Protein AF-A0A9D2VI94-F1 (afdb_monomer)

Mean predicted aligned error: 11.21 Å

Sequence (244 aa):
MRGGYRDPHDSLLSEFGKEAPGTVGNFIELASKGFYDKLNFYGKVDGDVVVGGCPTTRPLSPQQVRMAVREELRGVHPGMKDCGYRIRDEWASNPRNRHEDGTLSLTHRNAQDSGSCQFFFSLSSHPEYDERFVVFGQTIEGLDVVHRLGIGDLITSVHIEGAHELPADDELIVAKDDAQQAAAQTAEDEAITRAEAERGEALSAAERQEVARTARAAIIDDELQDQAASIRALRRVLAKRPVL

Solvent-accessible surface area (backbone atoms only — not comparable to full-atom values): 13348 Å² total; per-residue (Å²): 140,82,90,68,93,72,62,89,82,52,68,40,72,46,68,40,54,86,51,18,33,47,62,35,21,50,51,53,41,38,32,77,68,52,62,49,38,50,15,23,24,59,42,68,45,92,71,44,39,41,31,29,46,26,72,71,30,49,89,44,52,40,67,52,39,46,34,20,72,68,64,69,36,84,96,48,63,71,79,72,62,80,76,84,59,68,36,73,72,41,22,91,79,16,96,72,26,61,41,36,63,33,21,31,29,44,38,55,60,102,46,86,49,41,22,59,60,32,32,32,35,28,54,31,73,37,74,86,39,25,87,74,36,29,46,29,28,34,51,77,40,37,55,71,40,62,66,63,62,46,59,24,39,66,36,78,69,63,83,90,73,83,85,78,76,76,62,96,56,43,72,57,44,38,51,51,33,54,52,37,54,53,50,20,52,52,40,19,55,51,47,40,53,51,54,26,63,76,68,71,48,84,67,53,73,68,54,42,49,52,46,24,51,55,41,27,64,76,53,55,58,66,66,50,45,29,50,26,49,21,49,57,31,48,52,55,56,58,71,68,52,77,88,126

Structure (mmCIF, N/CA/C/O backbone):
data_AF-A0A9D2VI94-F1
#
_entry.id   AF-A0A9D2VI94-F1
#
loop_
_atom_site.group_PDB
_atom_site.id
_atom_site.type_symbol
_atom_site.label_atom_id
_atom_site.label_alt_id
_atom_site.label_comp_id
_atom_site.label_asym_id
_atom_site.label_entity_id
_atom_site.label_seq_id
_atom_site.pdbx_PDB_ins_code
_atom_site.Cartn_x
_atom_site.Cartn_y
_atom_site.Cartn_z
_atom_site.occupancy
_atom_site.B_iso_or_equiv
_atom_site.auth_seq_id
_atom_site.auth_comp_id
_atom_site.auth_asym_id
_atom_site.auth_atom_id
_atom_site.pdbx_PDB_model_num
ATOM 1 N N . MET A 1 1 ? -4.352 -29.795 -11.435 1.00 36.59 1 MET A N 1
ATOM 2 C CA . MET A 1 1 ? -3.742 -29.371 -12.713 1.00 36.59 1 MET A CA 1
ATOM 3 C C . MET A 1 1 ? -4.739 -28.510 -13.478 1.00 36.59 1 MET A C 1
ATOM 5 O O . MET A 1 1 ? -5.737 -29.040 -13.948 1.00 36.59 1 MET A O 1
ATOM 9 N N . ARG A 1 2 ? -4.504 -27.199 -13.574 1.00 35.75 2 ARG A N 1
ATOM 10 C CA . ARG A 1 2 ? -5.162 -26.317 -14.550 1.00 35.75 2 ARG A CA 1
ATOM 11 C C . ARG A 1 2 ? -4.116 -25.321 -15.045 1.00 35.75 2 ARG A C 1
ATOM 13 O O . ARG A 1 2 ? -3.956 -24.256 -14.470 1.00 35.75 2 ARG A O 1
ATOM 20 N N . GLY A 1 3 ? -3.364 -25.725 -16.065 1.00 36.78 3 GLY A N 1
ATOM 21 C CA . GLY A 1 3 ? -2.539 -24.807 -16.844 1.00 36.78 3 GLY A CA 1
ATOM 22 C C . GLY A 1 3 ? -3.448 -24.055 -17.806 1.00 36.78 3 GLY A C 1
ATOM 23 O O . GLY A 1 3 ? -3.740 -24.554 -18.889 1.00 36.78 3 GLY A O 1
ATOM 24 N N . GLY A 1 4 ? -3.967 -22.911 -17.365 1.00 37.88 4 GLY A N 1
ATOM 25 C CA . GLY A 1 4 ? -4.500 -21.897 -18.268 1.00 37.88 4 GLY A CA 1
ATOM 26 C C . GLY A 1 4 ? -3.331 -21.131 -18.881 1.00 37.88 4 GLY A C 1
ATOM 27 O O . GLY A 1 4 ? -2.333 -20.898 -18.205 1.00 37.88 4 GLY A O 1
ATOM 28 N N . TYR A 1 5 ? -3.436 -20.784 -20.161 1.00 35.41 5 TYR A N 1
ATOM 29 C CA . TYR A 1 5 ? -2.501 -19.882 -20.830 1.00 35.41 5 TYR A CA 1
ATOM 30 C C . TYR A 1 5 ? -2.401 -18.574 -20.027 1.00 35.41 5 TYR A C 1
ATOM 32 O O . TYR A 1 5 ? -3.403 -17.872 -19.899 1.00 35.41 5 TYR A O 1
ATOM 40 N N . ARG A 1 6 ? -1.227 -18.306 -19.444 1.00 50.16 6 ARG A N 1
ATOM 41 C CA . ARG A 1 6 ? -0.896 -17.047 -18.763 1.00 50.16 6 ARG A CA 1
ATOM 42 C C . ARG A 1 6 ? -0.146 -16.135 -19.716 1.00 50.16 6 ARG A C 1
ATOM 44 O O . ARG A 1 6 ? 0.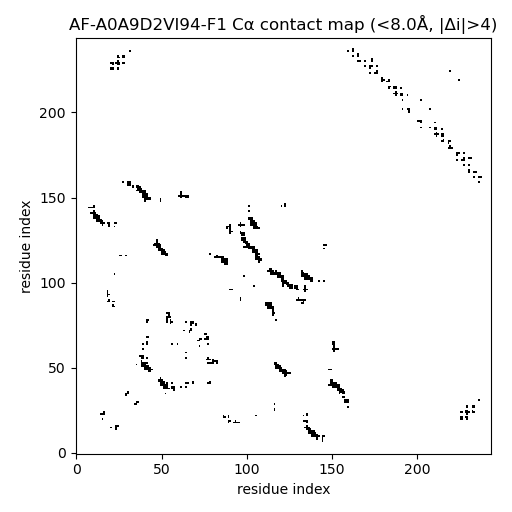633 -16.615 -20.544 1.00 50.16 6 ARG A O 1
ATOM 51 N N . ASP A 1 7 ? -0.407 -14.843 -19.602 1.00 51.34 7 ASP A N 1
ATOM 52 C CA . ASP A 1 7 ? 0.289 -13.837 -20.385 1.00 51.34 7 ASP A CA 1
ATOM 53 C C . ASP A 1 7 ? 1.769 -13.813 -19.937 1.00 51.34 7 ASP A C 1
ATOM 55 O O . ASP A 1 7 ? 2.043 -13.868 -18.736 1.00 51.34 7 ASP A O 1
ATOM 59 N N . PRO A 1 8 ? 2.757 -13.763 -20.851 1.00 53.69 8 PRO A N 1
ATOM 60 C CA . PRO A 1 8 ? 4.174 -13.615 -20.490 1.00 53.69 8 PRO A CA 1
ATOM 61 C C . PRO A 1 8 ? 4.500 -12.322 -19.716 1.00 53.69 8 PRO A C 1
ATOM 63 O O . PRO A 1 8 ? 5.652 -12.126 -19.321 1.00 53.69 8 PRO A O 1
ATOM 66 N N . HIS A 1 9 ? 3.523 -11.431 -19.534 1.00 59.50 9 HIS A N 1
ATOM 67 C CA . HIS A 1 9 ? 3.602 -10.221 -18.721 1.00 59.50 9 HIS A CA 1
ATOM 68 C C . HIS A 1 9 ? 2.996 -10.366 -17.312 1.00 59.50 9 HIS A C 1
ATOM 70 O O . HIS A 1 9 ? 2.998 -9.390 -16.563 1.00 59.50 9 HIS A O 1
ATOM 76 N N . ASP A 1 10 ? 2.518 -11.553 -16.929 1.00 64.38 10 ASP A N 1
ATOM 77 C CA . ASP A 1 10 ? 1.939 -11.799 -15.606 1.00 64.38 10 ASP A CA 1
ATOM 78 C C . ASP A 1 10 ? 3.018 -12.139 -14.561 1.00 64.38 10 ASP A C 1
ATOM 80 O O . ASP A 1 10 ? 3.966 -12.882 -14.831 1.00 64.38 10 ASP A O 1
ATOM 84 N N . SER A 1 11 ? 2.835 -11.663 -13.328 1.00 60.28 11 SER A N 1
ATOM 85 C CA . SER A 1 11 ? 3.550 -12.157 -12.146 1.00 60.28 11 SER A CA 1
ATOM 86 C C . SER A 1 11 ? 2.562 -12.676 -11.104 1.00 60.28 11 SER A C 1
ATOM 88 O O . SER A 1 11 ? 1.444 -12.174 -10.969 1.00 60.28 11 SER A O 1
ATOM 90 N N . LEU A 1 12 ? 2.964 -13.720 -10.378 1.00 58.16 12 LEU A N 1
ATOM 91 C CA . LEU A 1 12 ? 2.186 -14.289 -9.283 1.00 58.16 12 LEU A CA 1
ATOM 92 C C . LEU A 1 12 ? 2.885 -14.006 -7.961 1.00 58.16 12 LEU A C 1
ATOM 94 O O . LEU A 1 12 ? 4.093 -14.210 -7.826 1.00 58.16 12 LEU A O 1
ATOM 98 N N . LEU A 1 13 ? 2.095 -13.586 -6.980 1.00 63.16 13 LEU A N 1
ATOM 99 C CA . LEU A 1 13 ? 2.559 -13.160 -5.669 1.00 63.16 13 LEU A CA 1
ATOM 100 C C . LEU A 1 13 ? 1.953 -14.046 -4.585 1.00 63.16 13 LEU A C 1
ATOM 102 O O . LEU A 1 13 ? 0.766 -14.364 -4.628 1.00 63.16 13 LEU A O 1
ATOM 106 N N . SER A 1 14 ? 2.770 -14.424 -3.607 1.00 59.72 14 SER A N 1
ATOM 107 C CA . SER A 1 14 ? 2.301 -14.952 -2.329 1.00 59.72 14 SER A CA 1
ATOM 108 C C . SER A 1 14 ? 2.271 -13.813 -1.321 1.00 59.72 14 SER A C 1
ATOM 110 O O . SER A 1 14 ? 3.302 -13.187 -1.099 1.00 59.72 14 SER A O 1
ATOM 112 N N . GLU A 1 15 ? 1.127 -13.564 -0.691 1.00 62.06 15 GLU A N 1
ATOM 113 C CA . GLU A 1 15 ? 0.978 -12.529 0.339 1.00 62.06 15 GLU A CA 1
ATOM 114 C C . GLU A 1 15 ? 1.206 -13.111 1.747 1.00 62.06 15 GLU A C 1
ATOM 116 O O . GLU A 1 15 ? 0.727 -14.201 2.072 1.00 62.06 15 GLU A O 1
ATOM 121 N N . PHE A 1 16 ? 1.923 -12.380 2.603 1.00 63.53 16 PHE A N 1
ATOM 122 C CA . PHE A 1 16 ? 2.204 -12.748 3.998 1.00 63.53 16 PHE A CA 1
ATOM 123 C C . PHE A 1 16 ? 1.103 -12.233 4.934 1.00 63.53 16 PHE A C 1
ATOM 125 O O . PHE A 1 16 ? 1.326 -11.400 5.811 1.00 63.53 16 PHE A O 1
ATOM 132 N N . GLY A 1 17 ? -0.127 -12.712 4.722 1.00 62.44 17 GLY A N 1
ATOM 133 C CA . GLY A 1 17 ? -1.319 -12.178 5.393 1.00 62.44 17 GLY A CA 1
ATOM 134 C C . GLY A 1 17 ? -1.351 -12.322 6.918 1.00 62.44 17 GLY A C 1
ATOM 135 O O . GLY A 1 17 ? -2.125 -11.620 7.559 1.00 62.44 17 GLY A O 1
ATOM 136 N N . LYS A 1 18 ? -0.542 -13.210 7.515 1.00 68.00 18 LYS A N 1
ATOM 137 C CA . LYS A 1 18 ? -0.450 -13.343 8.981 1.00 68.00 18 LYS A CA 1
ATOM 138 C C . LYS A 1 18 ? 0.595 -12.416 9.583 1.00 68.00 18 LYS A C 1
ATOM 140 O O . LYS A 1 18 ? 0.450 -12.014 10.730 1.00 68.00 18 LYS A O 1
ATOM 145 N N . GLU A 1 19 ? 1.655 -12.138 8.838 1.00 78.94 19 GLU A N 1
ATOM 146 C CA . GLU A 1 19 ? 2.811 -11.402 9.324 1.00 78.94 19 GLU A CA 1
ATOM 147 C C . GLU A 1 19 ? 2.725 -9.893 9.048 1.00 78.94 19 GLU A C 1
ATOM 149 O O . GLU A 1 19 ? 3.343 -9.125 9.774 1.00 78.94 19 GLU A O 1
ATOM 154 N N . ALA A 1 20 ? 1.935 -9.472 8.054 1.00 82.56 20 ALA A N 1
ATOM 155 C CA . ALA A 1 20 ? 1.613 -8.066 7.780 1.00 82.56 20 ALA A CA 1
ATOM 156 C C . ALA A 1 20 ? 0.105 -7.886 7.476 1.00 82.56 20 ALA A C 1
ATOM 158 O O . ALA A 1 20 ? -0.271 -7.539 6.348 1.00 82.56 20 ALA A O 1
ATOM 159 N N . PRO A 1 21 ? -0.792 -8.223 8.427 1.00 77.56 21 PRO A N 1
ATOM 160 C CA . PRO A 1 21 ? -2.230 -8.301 8.184 1.00 77.56 21 PRO A CA 1
ATOM 161 C C . PRO A 1 21 ? -2.852 -6.980 7.727 1.00 77.56 21 PRO A C 1
ATOM 163 O O . PRO A 1 21 ? -3.689 -7.012 6.821 1.00 77.56 21 PRO A O 1
ATOM 166 N N . GLY A 1 22 ? -2.465 -5.841 8.305 1.00 80.19 22 GLY A N 1
ATOM 167 C CA . GLY A 1 22 ? -2.989 -4.526 7.929 1.00 80.19 22 GLY A CA 1
ATOM 168 C C . GLY A 1 22 ? -2.553 -4.125 6.520 1.00 80.19 22 GLY A C 1
ATOM 169 O O . GLY A 1 22 ? -3.370 -3.704 5.694 1.00 80.19 22 GLY A O 1
ATOM 170 N N . THR A 1 23 ? -1.278 -4.347 6.202 1.00 86.31 23 THR A N 1
ATOM 171 C CA . THR A 1 23 ? -0.700 -4.066 4.884 1.00 86.31 23 THR A CA 1
ATOM 172 C C . THR A 1 23 ? -1.335 -4.926 3.793 1.00 86.31 23 THR A C 1
ATOM 174 O O . THR A 1 23 ? -1.778 -4.399 2.766 1.00 86.31 23 THR A O 1
ATOM 177 N N . VAL A 1 24 ? -1.436 -6.240 4.026 1.00 84.75 24 VAL A N 1
ATOM 178 C CA . VAL A 1 24 ? -2.060 -7.186 3.090 1.00 84.75 24 VAL A CA 1
ATOM 179 C C . VAL A 1 24 ? -3.544 -6.872 2.907 1.00 84.75 24 VAL A C 1
ATOM 181 O O . VAL A 1 24 ? -4.018 -6.776 1.776 1.00 84.75 24 VAL A O 1
ATOM 184 N N . GLY A 1 25 ? -4.281 -6.629 3.994 1.00 79.88 25 GLY A N 1
ATOM 185 C CA . GLY A 1 25 ? -5.699 -6.271 3.925 1.00 79.88 25 GLY A CA 1
ATOM 186 C C . GLY A 1 25 ? -5.960 -5.017 3.100 1.00 79.88 25 GLY A C 1
ATOM 187 O O . GLY A 1 25 ? -6.859 -5.004 2.253 1.00 79.88 25 GLY A O 1
ATOM 188 N N . ASN A 1 26 ? -5.136 -3.987 3.291 1.00 83.62 26 ASN A N 1
ATOM 189 C CA . ASN A 1 26 ? -5.199 -2.774 2.490 1.00 83.62 26 ASN A CA 1
ATOM 190 C C . ASN A 1 26 ? -4.906 -3.044 1.007 1.00 83.62 26 ASN A C 1
ATOM 192 O O . ASN A 1 26 ? -5.673 -2.610 0.144 1.00 83.62 26 ASN A O 1
ATOM 196 N N . PHE A 1 27 ? -3.832 -3.776 0.695 1.00 88.06 27 PHE A N 1
ATOM 197 C CA . PHE A 1 27 ? -3.481 -4.091 -0.690 1.00 88.06 27 PHE A CA 1
ATOM 198 C C . PHE A 1 27 ? -4.610 -4.860 -1.393 1.00 88.06 27 PHE A C 1
ATOM 200 O O . PHE A 1 27 ? -5.053 -4.452 -2.472 1.00 88.06 27 PHE A O 1
ATOM 207 N N . ILE A 1 28 ? -5.156 -5.893 -0.738 1.00 84.06 28 ILE A N 1
ATOM 208 C CA . ILE A 1 28 ? -6.307 -6.665 -1.220 1.00 84.06 28 ILE A CA 1
ATOM 209 C C . ILE A 1 28 ? -7.518 -5.757 -1.442 1.00 84.06 28 ILE A C 1
ATOM 211 O O . ILE A 1 28 ? -8.176 -5.854 -2.482 1.00 84.06 28 ILE A O 1
ATOM 215 N N . GLU A 1 29 ? -7.849 -4.876 -0.493 1.00 81.00 29 GLU A N 1
ATOM 216 C CA . GLU A 1 29 ? -9.000 -3.979 -0.614 1.00 81.00 29 GLU A CA 1
ATOM 217 C C . GLU A 1 29 ? -8.879 -3.061 -1.837 1.00 81.00 29 GLU A C 1
ATOM 219 O O . GLU A 1 29 ? -9.846 -2.886 -2.588 1.00 81.00 29 GLU A O 1
ATOM 224 N N . LEU A 1 30 ? -7.698 -2.489 -2.053 1.00 87.31 30 LEU A N 1
ATOM 225 C CA . LEU A 1 30 ? -7.423 -1.594 -3.171 1.00 87.31 30 LEU A CA 1
ATOM 226 C C . LEU A 1 30 ? -7.439 -2.335 -4.504 1.00 87.31 30 LEU A C 1
ATOM 228 O O . LEU A 1 30 ? -8.129 -1.901 -5.432 1.00 87.31 30 LEU A O 1
ATOM 232 N N . ALA A 1 31 ? -6.753 -3.474 -4.586 1.00 88.56 31 ALA A N 1
ATOM 233 C CA . ALA A 1 31 ? -6.775 -4.345 -5.756 1.00 88.56 31 ALA A CA 1
ATOM 234 C C . ALA A 1 31 ? -8.212 -4.757 -6.114 1.00 88.56 31 ALA A C 1
ATOM 236 O O . ALA A 1 31 ? -8.648 -4.602 -7.251 1.00 88.56 31 ALA A O 1
ATOM 237 N N . SER A 1 32 ? -9.015 -5.143 -5.120 1.00 82.56 32 SER A N 1
ATOM 238 C CA . SER A 1 32 ? -10.414 -5.568 -5.299 1.00 82.56 32 SER A CA 1
ATOM 239 C C . SER A 1 32 ? -11.366 -4.461 -5.765 1.00 82.56 32 SER A C 1
ATOM 241 O O . SER A 1 32 ? -12.487 -4.748 -6.215 1.00 82.56 32 SER A O 1
ATOM 243 N N . LYS A 1 33 ? -10.956 -3.196 -5.619 1.00 85.12 33 LYS A N 1
ATOM 244 C CA . LYS A 1 33 ? -11.648 -2.006 -6.136 1.00 85.12 33 LYS A CA 1
ATOM 245 C C . LYS A 1 33 ? -11.107 -1.556 -7.502 1.00 85.12 33 LYS A C 1
ATOM 247 O O . LYS A 1 33 ? -11.569 -0.534 -8.004 1.00 85.12 33 LYS A O 1
ATOM 252 N N . GLY A 1 34 ? -10.141 -2.273 -8.083 1.00 88.88 34 GLY A N 1
ATOM 253 C CA . GLY A 1 34 ? -9.450 -1.868 -9.311 1.00 88.88 34 GLY A CA 1
ATOM 254 C C . GLY A 1 34 ? -8.607 -0.606 -9.120 1.00 88.88 34 GLY A C 1
ATOM 255 O O . GLY A 1 34 ? -8.402 0.164 -10.055 1.00 88.88 34 GLY A O 1
ATOM 256 N N . PHE A 1 35 ? -8.163 -0.319 -7.889 1.00 91.38 35 PHE A N 1
ATOM 257 C CA . PHE A 1 35 ? -7.387 0.889 -7.607 1.00 91.38 35 PHE A CA 1
ATOM 258 C C . PHE A 1 35 ? -6.038 0.872 -8.334 1.00 91.38 35 PHE A C 1
ATOM 260 O O . PHE A 1 35 ? -5.591 1.909 -8.822 1.00 91.38 35 PHE A O 1
ATOM 267 N N . TYR A 1 36 ? -5.387 -0.285 -8.416 1.00 93.69 36 TYR A N 1
ATOM 268 C CA . TYR A 1 36 ? -4.087 -0.408 -9.072 1.00 93.69 36 TYR A CA 1
ATOM 269 C C . TYR A 1 36 ? -4.172 -0.418 -10.597 1.00 93.69 36 TYR A C 1
ATOM 271 O O . TYR A 1 36 ? -3.180 -0.118 -11.259 1.00 93.69 36 TYR A O 1
ATOM 279 N N . ASP A 1 37 ? -5.356 -0.668 -11.153 1.00 92.50 37 ASP A N 1
ATOM 280 C CA . ASP A 1 37 ? -5.569 -0.727 -12.590 1.00 92.50 37 ASP A CA 1
ATOM 281 C C . ASP A 1 37 ? -5.166 0.599 -13.249 1.00 92.50 37 ASP A C 1
ATOM 283 O O . ASP A 1 37 ? -5.595 1.697 -12.862 1.00 92.50 37 ASP A O 1
ATOM 287 N N . LYS A 1 38 ? -4.337 0.480 -14.288 1.00 92.69 38 LYS A N 1
ATOM 288 C CA . LYS A 1 38 ? -3.773 1.579 -15.084 1.00 92.69 38 LYS A CA 1
ATOM 289 C C . LYS A 1 38 ? -2.863 2.528 -14.301 1.00 92.69 38 LYS A C 1
ATOM 291 O O . LYS A 1 38 ? -2.541 3.606 -14.805 1.00 92.69 38 LYS A O 1
ATOM 296 N N . LEU A 1 39 ? -2.447 2.175 -13.084 1.00 94.94 39 LEU A N 1
ATOM 297 C CA . LEU A 1 39 ? -1.335 2.870 -12.441 1.00 94.94 39 LEU A CA 1
ATOM 298 C C . LEU A 1 39 ? -0.026 2.452 -13.107 1.00 94.94 39 LEU A C 1
ATOM 300 O O . LEU A 1 39 ? 0.109 1.330 -13.592 1.00 94.94 39 LEU A O 1
ATOM 304 N N . ASN A 1 40 ? 0.932 3.375 -13.143 1.00 95.69 40 ASN A N 1
ATOM 305 C CA . ASN A 1 40 ? 2.239 3.115 -13.729 1.00 95.69 40 ASN A CA 1
ATOM 306 C C . ASN A 1 40 ? 3.268 2.811 -12.636 1.00 95.69 40 ASN A C 1
ATOM 308 O O . ASN A 1 40 ? 3.225 3.398 -11.546 1.00 95.69 40 ASN A O 1
ATOM 312 N N . PHE A 1 41 ? 4.259 1.996 -12.982 1.00 96.56 41 PHE A N 1
ATOM 313 C CA . PHE A 1 41 ? 5.559 2.037 -12.327 1.00 96.56 41 PHE A CA 1
ATOM 314 C C . PHE A 1 41 ? 6.246 3.348 -12.702 1.00 96.56 41 PHE A C 1
ATOM 316 O O . PHE A 1 41 ? 6.371 3.695 -13.877 1.00 96.56 41 PHE A O 1
ATOM 323 N N . TYR A 1 42 ? 6.634 4.129 -11.702 1.00 94.94 42 TYR A N 1
ATOM 324 C CA . TYR A 1 42 ? 7.147 5.486 -11.905 1.00 94.94 42 TYR A CA 1
ATOM 325 C C . TYR A 1 42 ? 8.586 5.654 -11.434 1.00 94.94 42 TYR A C 1
ATOM 327 O O . TYR A 1 42 ? 9.194 6.670 -11.739 1.00 94.94 42 TYR A O 1
ATOM 335 N N . GLY A 1 43 ? 9.142 4.686 -10.711 1.00 94.62 43 GLY A N 1
ATOM 336 C CA . GLY A 1 43 ? 10.533 4.704 -10.279 1.00 94.62 43 GLY A CA 1
ATOM 337 C C . GLY A 1 43 ? 11.183 3.360 -10.549 1.00 94.62 43 GLY A C 1
ATOM 338 O O . GLY A 1 43 ? 10.547 2.325 -10.371 1.00 94.62 43 GLY A O 1
ATOM 339 N N . LYS A 1 44 ? 12.442 3.378 -10.979 1.00 95.81 44 LYS A N 1
ATOM 340 C CA . LYS A 1 44 ? 13.289 2.191 -11.039 1.00 95.81 44 LYS A CA 1
ATOM 341 C C . LYS A 1 44 ? 14.730 2.585 -10.762 1.00 95.81 44 LYS A C 1
ATOM 343 O O . LYS A 1 44 ? 15.213 3.562 -11.334 1.00 95.81 44 LYS A O 1
ATOM 348 N N . VAL A 1 45 ? 15.396 1.793 -9.937 1.00 95.88 45 VAL A N 1
ATOM 349 C CA . VAL A 1 45 ? 16.848 1.763 -9.803 1.00 95.88 45 VAL A CA 1
ATOM 350 C C . VAL A 1 45 ? 17.272 0.339 -10.157 1.00 95.88 45 VAL A C 1
ATOM 352 O O . VAL A 1 45 ? 16.868 -0.614 -9.495 1.00 95.88 45 VAL A O 1
ATOM 355 N N . ASP A 1 46 ? 17.993 0.176 -11.269 1.00 93.75 46 ASP A N 1
ATOM 356 C CA . ASP A 1 46 ? 18.365 -1.152 -11.766 1.00 93.75 46 ASP A CA 1
ATOM 357 C C . ASP A 1 46 ? 19.226 -1.898 -10.735 1.00 93.75 46 ASP A C 1
ATOM 359 O O . ASP A 1 46 ? 20.233 -1.372 -10.263 1.00 93.75 46 ASP A O 1
ATOM 363 N N . GLY A 1 47 ? 18.823 -3.128 -10.402 1.00 93.50 47 GLY A N 1
ATOM 364 C CA . GLY A 1 47 ? 19.471 -3.944 -9.370 1.00 93.50 47 GLY A CA 1
ATOM 365 C C . GLY A 1 47 ? 19.130 -3.556 -7.929 1.00 93.50 47 GLY A C 1
ATOM 366 O O . GLY A 1 47 ? 19.727 -4.112 -7.019 1.00 93.50 47 GLY A O 1
ATOM 367 N N . ASP A 1 48 ? 18.197 -2.626 -7.719 1.00 96.00 48 ASP A N 1
ATOM 368 C CA . ASP A 1 48 ? 17.735 -2.204 -6.394 1.00 96.00 48 ASP A CA 1
ATOM 369 C C . ASP A 1 48 ? 16.218 -2.406 -6.303 1.00 96.00 48 ASP A C 1
ATOM 371 O O . ASP A 1 48 ? 15.762 -3.488 -5.938 1.00 96.00 48 ASP A O 1
ATOM 375 N N . VAL A 1 49 ? 15.410 -1.445 -6.760 1.00 96.94 49 VAL A N 1
ATOM 376 C CA . VAL A 1 49 ? 13.944 -1.534 -6.662 1.00 96.94 49 VAL A CA 1
ATOM 377 C C . VAL A 1 49 ? 13.220 -1.000 -7.894 1.00 96.94 49 VAL A C 1
ATOM 379 O O . VAL A 1 49 ? 13.708 -0.120 -8.608 1.00 96.94 49 VAL A O 1
ATOM 382 N N . VAL A 1 50 ? 11.994 -1.477 -8.108 1.00 97.19 50 VAL A N 1
ATOM 383 C CA . VAL A 1 50 ? 11.015 -0.858 -9.015 1.00 97.19 50 VAL A CA 1
ATOM 384 C C . VAL A 1 50 ? 9.751 -0.491 -8.242 1.00 97.19 50 VAL A C 1
ATOM 386 O O . VAL A 1 50 ? 9.221 -1.297 -7.483 1.00 97.19 50 VAL A O 1
ATOM 389 N N . VAL A 1 51 ? 9.277 0.746 -8.414 1.00 95.50 51 VAL A N 1
ATOM 390 C CA . VAL A 1 51 ? 8.273 1.377 -7.544 1.00 95.50 51 VAL A CA 1
ATOM 391 C C . VAL A 1 51 ? 7.013 1.738 -8.325 1.00 95.50 51 VAL A C 1
ATOM 393 O O . VAL A 1 51 ? 7.076 2.356 -9.396 1.00 95.50 51 VAL A O 1
ATOM 396 N N . GLY A 1 52 ? 5.857 1.370 -7.773 1.00 94.75 52 GLY A N 1
ATOM 397 C CA . GLY A 1 52 ? 4.543 1.526 -8.388 1.00 94.75 52 GLY A CA 1
ATOM 398 C C . GLY A 1 52 ? 3.451 1.946 -7.402 1.00 94.75 52 GLY A C 1
ATOM 399 O O . GLY A 1 52 ? 3.698 2.288 -6.248 1.00 94.75 52 GLY A O 1
ATOM 400 N N . GLY A 1 53 ? 2.209 1.979 -7.888 1.00 91.31 53 GLY A N 1
ATOM 401 C CA . GLY A 1 53 ? 1.035 2.251 -7.051 1.00 91.31 53 GLY A CA 1
ATOM 402 C C . GLY A 1 53 ? 0.729 3.732 -6.782 1.00 91.31 53 GLY A C 1
ATOM 403 O O . GLY A 1 53 ? -0.177 4.029 -6.011 1.00 91.31 53 GLY A O 1
ATOM 404 N N . CYS A 1 54 ? 1.412 4.693 -7.420 1.00 91.56 54 CYS A N 1
ATOM 405 C CA . CYS A 1 54 ? 1.127 6.117 -7.194 1.00 91.56 54 CYS A CA 1
ATOM 406 C C . CYS A 1 54 ? -0.119 6.601 -7.973 1.00 91.56 54 CYS A C 1
ATOM 408 O O . CYS A 1 54 ? -0.111 6.575 -9.209 1.00 91.56 54 CYS A O 1
ATOM 410 N N . PRO A 1 55 ? -1.153 7.166 -7.314 1.00 89.81 55 PRO A N 1
ATOM 411 C CA . PRO A 1 55 ? -2.394 7.586 -7.974 1.00 89.81 55 PRO A CA 1
ATOM 412 C C . PRO A 1 55 ? -2.222 8.776 -8.930 1.00 89.81 55 PRO A C 1
ATOM 414 O O . PRO A 1 55 ? -3.038 8.957 -9.832 1.00 89.81 55 PRO A O 1
ATOM 417 N N . THR A 1 56 ? -1.159 9.576 -8.782 1.00 89.44 56 THR A N 1
ATOM 418 C CA . THR A 1 56 ? -0.817 10.658 -9.729 1.00 89.44 56 THR A CA 1
ATOM 419 C C . THR A 1 56 ? -0.504 10.131 -11.125 1.00 89.44 56 THR A C 1
ATOM 421 O O . THR A 1 56 ? -0.640 10.868 -12.095 1.00 89.44 56 THR A O 1
ATOM 424 N N . THR A 1 57 ? -0.106 8.862 -11.246 1.00 91.50 57 THR A N 1
ATOM 425 C CA . THR A 1 57 ? 0.249 8.269 -12.540 1.00 91.50 57 THR A CA 1
ATOM 426 C C . THR A 1 57 ? -0.961 7.853 -13.367 1.00 91.50 57 THR A C 1
ATOM 428 O O . THR A 1 57 ? -0.828 7.714 -14.575 1.00 91.50 57 THR A O 1
ATOM 431 N N . ARG A 1 58 ? -2.151 7.703 -12.766 1.00 90.94 58 ARG A N 1
ATOM 432 C CA . ARG A 1 58 ? -3.355 7.241 -13.475 1.00 90.94 58 ARG A CA 1
ATOM 433 C C . ARG A 1 58 ? -3.718 8.066 -14.725 1.00 90.94 58 ARG A C 1
ATOM 435 O O . ARG A 1 58 ? -4.050 7.460 -15.737 1.00 90.94 58 ARG A O 1
ATOM 442 N N . PRO A 1 59 ? -3.704 9.416 -14.698 1.00 90.75 59 PRO A N 1
ATOM 443 C CA . PRO A 1 59 ? -3.985 10.216 -15.893 1.00 90.75 59 PRO A CA 1
ATOM 444 C C . PRO A 1 59 ? -2.791 10.349 -16.853 1.00 90.75 59 PRO A C 1
ATOM 446 O O . PRO A 1 59 ? -2.934 10.995 -17.887 1.00 90.75 59 PRO A O 1
ATOM 449 N N . LEU A 1 60 ? -1.615 9.811 -16.515 1.00 91.94 60 LEU A N 1
ATOM 450 C CA . LEU A 1 60 ? -0.396 9.977 -17.302 1.00 91.94 60 LEU A CA 1
ATOM 451 C C . LEU A 1 60 ? -0.185 8.773 -18.220 1.00 91.94 60 LEU A C 1
ATOM 453 O O . LEU A 1 60 ? -0.291 7.621 -17.802 1.00 91.94 60 LEU A O 1
ATOM 457 N N . SER A 1 61 ? 0.182 9.041 -19.471 1.00 94.62 61 SER A N 1
ATOM 458 C CA . SER A 1 61 ? 0.701 8.008 -20.362 1.00 94.62 61 SER A CA 1
ATOM 459 C C . SER A 1 61 ? 2.087 7.532 -19.901 1.00 94.62 61 SER A C 1
ATOM 461 O O . SER A 1 61 ? 2.813 8.297 -19.254 1.00 94.62 61 SER A O 1
ATOM 463 N N . PRO A 1 62 ? 2.527 6.330 -20.315 1.00 94.19 62 PRO A N 1
ATOM 464 C CA . PRO A 1 62 ? 3.888 5.845 -20.073 1.00 94.19 62 PRO A CA 1
ATOM 465 C C . PRO A 1 62 ? 4.980 6.871 -20.405 1.00 94.19 62 PRO A C 1
ATOM 467 O O . PRO A 1 62 ? 5.949 7.050 -19.668 1.00 94.19 62 PRO A O 1
ATOM 470 N N . GLN A 1 63 ? 4.813 7.598 -21.515 1.00 94.31 63 GLN A N 1
ATOM 471 C CA . GLN A 1 63 ? 5.750 8.639 -21.929 1.00 94.31 63 GLN A CA 1
ATOM 472 C C . GLN A 1 63 ? 5.713 9.849 -20.989 1.00 94.31 63 GLN A C 1
ATOM 474 O O . GLN A 1 63 ? 6.769 10.374 -20.646 1.00 94.31 63 GLN A O 1
ATOM 479 N N . GLN A 1 64 ? 4.529 10.271 -20.541 1.00 94.81 64 GLN A N 1
ATOM 480 C CA . GLN A 1 64 ? 4.396 11.381 -19.595 1.00 94.81 64 GLN A CA 1
ATOM 481 C C . GLN A 1 64 ? 4.987 11.042 -18.225 1.00 94.81 64 GLN A C 1
ATOM 483 O O . GLN A 1 64 ? 5.602 11.912 -17.617 1.00 94.81 64 GLN A O 1
ATOM 488 N N . VAL A 1 65 ? 4.870 9.793 -17.760 1.00 93.56 65 VAL A N 1
ATOM 489 C CA . VAL A 1 65 ? 5.536 9.344 -16.525 1.00 93.56 65 VAL A CA 1
ATOM 490 C C . VAL A 1 65 ? 7.054 9.429 -16.678 1.00 93.56 65 VAL A C 1
ATOM 492 O O . VAL A 1 65 ? 7.715 10.023 -15.829 1.00 93.56 65 VAL A O 1
ATOM 495 N N . ARG A 1 66 ? 7.608 8.936 -17.795 1.00 93.94 66 ARG A N 1
ATOM 496 C CA . ARG A 1 66 ? 9.050 9.051 -18.084 1.00 93.94 66 ARG A CA 1
ATOM 497 C C . ARG A 1 66 ? 9.535 10.501 -18.120 1.00 93.94 66 ARG A C 1
ATOM 499 O O . ARG A 1 66 ? 10.597 10.794 -17.582 1.00 93.94 66 ARG A O 1
ATOM 506 N N . MET A 1 67 ? 8.765 11.404 -18.726 1.00 92.81 67 MET A N 1
ATOM 507 C CA . MET A 1 67 ? 9.087 12.836 -18.749 1.00 92.81 67 MET A CA 1
ATOM 508 C C . MET A 1 67 ? 8.996 13.471 -17.357 1.00 92.81 67 MET A C 1
ATOM 510 O O . MET A 1 67 ? 9.841 14.284 -16.998 1.00 92.81 67 MET A O 1
ATOM 514 N N . ALA A 1 68 ? 7.996 13.097 -16.557 1.00 91.31 68 ALA A N 1
ATOM 515 C CA . ALA A 1 68 ? 7.807 13.642 -15.216 1.00 91.31 68 ALA A CA 1
ATOM 516 C C . ALA A 1 68 ? 8.942 13.249 -14.256 1.00 91.31 68 ALA A C 1
ATOM 518 O O . ALA A 1 68 ? 9.399 14.084 -13.484 1.00 91.31 68 ALA A O 1
ATOM 519 N N . VAL A 1 69 ? 9.453 12.018 -14.348 1.00 89.56 69 VAL A N 1
ATOM 520 C CA . VAL A 1 69 ? 10.616 11.562 -13.559 1.00 89.56 69 VAL A CA 1
ATOM 521 C C . VAL A 1 69 ? 11.898 12.307 -13.943 1.00 89.56 69 VAL A C 1
ATOM 523 O O . VAL A 1 69 ? 12.755 12.532 -13.098 1.00 89.56 69 VAL A O 1
ATOM 526 N N . ARG A 1 70 ? 12.018 12.732 -15.207 1.00 90.62 70 ARG A N 1
ATOM 527 C CA . ARG A 1 70 ? 13.122 13.577 -15.699 1.00 90.62 70 ARG A CA 1
ATOM 528 C C . ARG A 1 70 ? 12.921 15.068 -15.414 1.00 90.62 70 ARG A C 1
ATOM 530 O O . ARG A 1 70 ? 13.677 15.885 -15.925 1.00 90.62 70 ARG A O 1
ATOM 537 N N . GLU A 1 71 ? 11.885 15.420 -14.654 1.00 87.19 71 GLU A N 1
ATOM 538 C CA . GLU A 1 71 ? 11.494 16.801 -14.343 1.00 87.19 71 GLU A CA 1
ATOM 539 C C . GLU A 1 71 ? 11.152 17.659 -15.581 1.00 87.19 71 GLU A C 1
ATOM 541 O O . GLU A 1 71 ? 11.071 18.886 -15.517 1.00 87.19 71 GLU A O 1
ATOM 546 N N . GLU A 1 72 ? 10.881 17.024 -16.724 1.00 91.38 72 GLU A N 1
ATOM 547 C CA . GLU A 1 72 ? 10.541 17.703 -17.981 1.00 91.38 72 GLU A CA 1
ATOM 548 C C . GLU A 1 72 ? 9.055 18.101 -18.038 1.00 91.38 72 GLU A C 1
ATOM 550 O O . GLU A 1 72 ? 8.670 19.005 -18.784 1.00 91.38 72 GLU A O 1
ATOM 555 N N . LEU A 1 73 ? 8.203 17.454 -17.233 1.00 87.69 73 LEU A N 1
ATOM 556 C CA . LEU A 1 73 ? 6.776 17.760 -17.129 1.00 87.69 73 LEU A CA 1
ATOM 557 C C . LEU A 1 73 ? 6.501 18.629 -15.894 1.00 87.69 73 LEU A C 1
ATOM 559 O O . LEU A 1 73 ? 6.263 18.132 -14.794 1.00 87.69 73 LEU A O 1
ATOM 563 N N . ARG A 1 74 ? 6.534 19.953 -16.082 1.00 86.25 74 ARG A N 1
ATOM 564 C CA . ARG A 1 74 ? 6.369 20.927 -14.990 1.00 86.25 74 ARG A CA 1
ATOM 565 C C . ARG A 1 74 ? 5.084 20.699 -14.187 1.00 86.25 74 ARG A C 1
ATOM 567 O O . ARG A 1 74 ? 4.003 20.577 -14.756 1.00 86.25 74 ARG A O 1
ATOM 574 N N . GLY A 1 75 ? 5.212 20.731 -12.860 1.00 83.00 75 GLY A N 1
ATOM 575 C CA . GLY A 1 75 ? 4.088 20.627 -11.923 1.00 83.00 75 GLY A CA 1
ATOM 576 C C . GLY A 1 75 ? 3.560 19.205 -11.708 1.00 83.00 75 GLY A C 1
ATOM 577 O O . GLY A 1 75 ? 2.575 19.033 -10.994 1.00 83.00 75 GLY A O 1
ATOM 578 N N . VAL A 1 76 ? 4.199 18.190 -12.297 1.00 84.94 76 VAL A N 1
ATOM 579 C CA . VAL A 1 76 ? 3.838 16.781 -12.122 1.00 84.94 76 VAL A CA 1
ATOM 580 C C . VAL A 1 76 ? 4.994 16.048 -11.452 1.00 84.94 76 VAL A C 1
ATOM 582 O O . VAL A 1 76 ? 6.063 15.911 -12.033 1.00 84.94 76 VAL A O 1
ATOM 585 N N . HIS A 1 77 ? 4.751 15.530 -10.247 1.00 82.88 77 HIS A N 1
ATOM 586 C CA . HIS A 1 77 ? 5.737 14.773 -9.472 1.00 82.88 77 HIS A CA 1
ATOM 587 C C . HIS A 1 77 ? 5.150 13.412 -9.049 1.00 82.88 77 HIS A C 1
ATOM 589 O O . HIS A 1 77 ? 4.452 13.316 -8.030 1.00 82.88 77 HIS A O 1
ATOM 595 N N . PRO A 1 78 ? 5.346 12.351 -9.859 1.00 84.38 78 PRO A N 1
ATOM 596 C CA . PRO A 1 78 ? 4.982 10.985 -9.492 1.00 84.38 78 PRO A CA 1
ATOM 597 C C . PRO A 1 78 ? 5.677 10.557 -8.190 1.00 84.38 78 PRO A C 1
ATOM 599 O O . PRO A 1 78 ? 6.786 10.991 -7.904 1.00 84.38 78 PRO A O 1
ATOM 602 N N . GLY A 1 79 ? 5.009 9.736 -7.379 1.00 77.44 79 GLY A N 1
ATOM 603 C CA . GLY A 1 79 ? 5.514 9.277 -6.076 1.00 77.44 79 GLY A CA 1
ATOM 604 C C . GLY A 1 79 ? 5.184 10.182 -4.881 1.00 77.44 79 GLY A C 1
ATOM 605 O O . GLY A 1 79 ? 5.245 9.739 -3.742 1.00 77.44 79 GLY A O 1
ATOM 606 N N . MET A 1 80 ? 4.737 11.427 -5.089 1.00 76.50 80 MET A N 1
ATOM 607 C CA . MET A 1 80 ? 4.493 12.360 -3.971 1.00 76.50 80 MET A CA 1
ATOM 608 C C . MET A 1 80 ? 3.060 12.380 -3.422 1.00 76.50 80 MET A C 1
ATOM 610 O O . MET A 1 80 ? 2.815 12.965 -2.362 1.00 76.50 80 MET A O 1
ATOM 614 N N . LYS A 1 81 ? 2.084 11.766 -4.099 1.00 73.00 81 LYS A N 1
ATOM 615 C CA . LYS A 1 81 ? 0.671 11.913 -3.718 1.00 73.00 81 LYS A CA 1
ATOM 616 C C . LYS A 1 81 ? 0.209 10.874 -2.699 1.00 73.00 81 LYS A C 1
ATOM 618 O O . LYS A 1 81 ? 0.517 9.693 -2.822 1.00 73.00 81 LYS A O 1
ATOM 623 N N . ASP A 1 82 ? -0.572 11.365 -1.735 1.00 67.75 82 ASP A N 1
ATOM 624 C CA . ASP A 1 82 ? -1.257 10.552 -0.729 1.00 67.75 82 ASP A CA 1
ATOM 625 C C . ASP A 1 82 ? -2.422 9.782 -1.337 1.00 67.75 82 ASP A C 1
ATOM 627 O O . ASP A 1 82 ? -3.146 10.308 -2.188 1.00 67.75 82 ASP A O 1
ATOM 631 N N . CYS A 1 83 ? -2.633 8.570 -0.850 1.00 71.38 83 CYS A N 1
ATOM 632 C CA . CYS A 1 83 ? -3.772 7.748 -1.226 1.00 71.38 83 CYS A CA 1
ATOM 633 C C . CYS A 1 83 ? -4.987 8.031 -0.323 1.00 71.38 83 CYS A C 1
ATOM 635 O O . CYS A 1 83 ? -6.092 7.600 -0.644 1.00 71.38 83 CYS A O 1
ATOM 637 N N . GLY A 1 84 ? -4.806 8.844 0.729 1.00 68.88 84 GLY A N 1
ATOM 638 C CA . GLY A 1 84 ? -5.871 9.334 1.608 1.00 68.88 84 GLY A CA 1
ATOM 639 C C . GLY A 1 84 ? -6.096 8.473 2.850 1.00 68.88 84 GLY A C 1
ATOM 640 O O . GLY A 1 84 ? -7.083 8.670 3.549 1.00 68.88 84 GLY A O 1
ATOM 641 N N . TYR A 1 85 ? -5.195 7.531 3.116 1.00 70.88 85 TYR A N 1
ATOM 642 C CA . TYR A 1 85 ? -5.186 6.648 4.280 1.00 70.88 85 TYR A CA 1
ATOM 643 C C . TYR A 1 85 ? -3.738 6.304 4.627 1.00 70.88 85 TYR A C 1
ATOM 645 O O . TYR A 1 85 ? -2.851 6.380 3.773 1.00 70.88 85 TYR A O 1
ATOM 653 N N . ARG A 1 86 ? -3.514 5.962 5.896 1.00 78.56 86 ARG A N 1
ATOM 654 C CA . ARG A 1 86 ? -2.210 5.593 6.445 1.00 78.56 86 ARG A CA 1
ATOM 655 C C . ARG A 1 86 ? -2.313 4.244 7.129 1.00 78.56 86 ARG A C 1
ATOM 657 O O . ARG A 1 86 ? -3.328 3.969 7.761 1.00 78.56 86 ARG A O 1
ATOM 664 N N . ILE A 1 87 ? -1.267 3.451 6.985 1.00 79.94 87 ILE A N 1
ATOM 665 C CA . ILE A 1 87 ? -1.128 2.115 7.552 1.00 79.94 87 ILE A CA 1
ATOM 666 C C . ILE A 1 87 ? 0.114 2.146 8.430 1.00 79.94 87 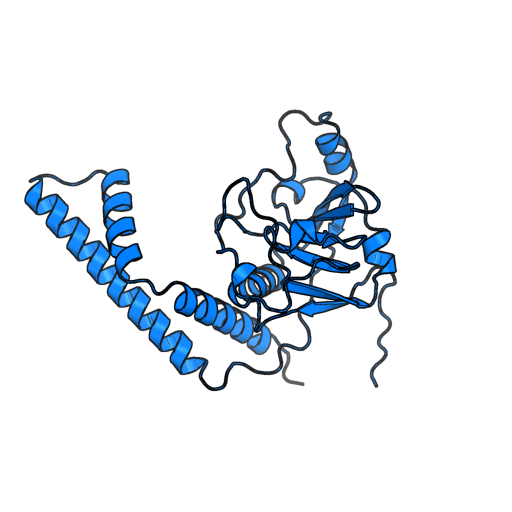ILE A C 1
ATOM 668 O O . ILE A 1 87 ? 1.115 2.776 8.062 1.00 79.94 87 ILE A O 1
ATOM 672 N N . ARG A 1 88 ? 0.020 1.504 9.595 1.00 81.31 88 ARG A N 1
ATOM 673 C CA . ARG A 1 88 ? 1.152 1.340 10.503 1.00 81.31 88 ARG A CA 1
ATOM 674 C C . ARG A 1 88 ? 2.197 0.404 9.907 1.00 81.31 88 ARG A C 1
ATOM 676 O O . ARG A 1 88 ? 1.891 -0.462 9.090 1.00 81.31 88 ARG A O 1
ATOM 683 N N . ASP A 1 89 ? 3.436 0.609 10.316 1.00 83.69 89 ASP A N 1
ATOM 684 C CA . ASP A 1 89 ? 4.549 -0.219 9.896 1.00 83.69 89 ASP A CA 1
ATOM 685 C C . ASP A 1 89 ? 4.542 -1.540 10.692 1.00 83.69 89 ASP A C 1
ATOM 687 O O . ASP A 1 89 ? 4.693 -1.558 11.911 1.00 83.69 89 ASP A O 1
ATOM 691 N N . GLU A 1 90 ? 4.393 -2.668 9.995 1.00 83.81 90 GLU A N 1
ATOM 692 C CA . GLU A 1 90 ? 4.318 -4.019 10.582 1.00 83.81 90 GLU A CA 1
ATOM 693 C C . GLU A 1 90 ? 5.657 -4.781 10.508 1.00 83.81 90 GLU A C 1
ATOM 695 O O . GLU A 1 90 ? 5.719 -5.980 10.766 1.00 83.81 90 GLU A O 1
ATOM 700 N N . TRP A 1 91 ? 6.763 -4.114 10.155 1.00 85.56 91 TRP A N 1
ATOM 701 C CA . TRP A 1 91 ? 8.052 -4.787 9.948 1.00 85.56 91 TRP A CA 1
ATOM 702 C C . TRP A 1 91 ? 8.657 -5.338 11.246 1.00 85.56 91 TRP A C 1
ATOM 704 O O . TRP A 1 91 ? 9.245 -6.416 11.237 1.00 85.56 91 TRP A O 1
ATOM 714 N N . ALA A 1 92 ? 8.489 -4.636 12.372 1.00 83.44 92 ALA A N 1
ATOM 715 C CA . ALA A 1 92 ? 9.112 -5.007 13.645 1.00 83.44 92 ALA A CA 1
ATOM 716 C C . ALA A 1 92 ? 8.528 -6.297 14.249 1.00 83.44 92 ALA A C 1
ATOM 718 O O . ALA A 1 92 ? 9.234 -7.044 14.927 1.00 83.44 92 ALA A O 1
ATOM 719 N N . SER A 1 93 ? 7.242 -6.560 14.009 1.00 80.19 93 SER A N 1
ATOM 720 C CA . SER A 1 93 ? 6.531 -7.759 14.467 1.00 80.19 93 SER A CA 1
ATOM 721 C C . SER A 1 93 ? 6.547 -8.897 13.442 1.00 80.19 93 SER A C 1
ATOM 723 O O . SER A 1 93 ? 6.152 -10.014 13.777 1.00 80.19 93 SER A O 1
ATOM 725 N N . ASN A 1 94 ? 7.023 -8.648 12.219 1.00 83.38 94 ASN A N 1
ATOM 726 C CA . ASN A 1 94 ? 7.028 -9.609 11.125 1.00 83.38 94 ASN A CA 1
ATOM 727 C C . ASN A 1 94 ? 8.337 -10.436 11.114 1.00 83.38 94 ASN A C 1
ATOM 729 O O . ASN A 1 94 ? 9.379 -9.960 10.657 1.00 83.38 94 ASN A O 1
ATOM 733 N N . PRO A 1 95 ? 8.319 -11.720 11.534 1.00 83.56 95 PRO A N 1
ATOM 734 C CA . PRO A 1 95 ? 9.518 -12.567 11.553 1.00 83.56 95 PRO A CA 1
ATOM 735 C C . PRO A 1 95 ? 10.038 -12.929 10.149 1.00 83.56 95 PRO A C 1
ATOM 737 O O . PRO A 1 95 ? 11.102 -13.536 10.023 1.00 83.56 95 PRO A O 1
ATOM 740 N N . ARG A 1 96 ? 9.279 -12.597 9.099 1.00 84.25 96 ARG A N 1
ATOM 741 C CA . ARG A 1 96 ? 9.590 -12.803 7.680 1.00 84.25 96 ARG A CA 1
ATOM 742 C C . ARG A 1 96 ? 9.876 -11.489 6.949 1.00 84.25 96 ARG A C 1
ATOM 744 O O . ARG A 1 96 ? 9.889 -11.479 5.722 1.00 84.25 96 ARG A O 1
ATOM 751 N N . ASN A 1 97 ? 10.137 -10.401 7.675 1.00 92.00 97 ASN A N 1
ATOM 752 C CA . ASN A 1 97 ? 10.459 -9.104 7.087 1.00 92.00 97 ASN A CA 1
ATOM 753 C C . ASN A 1 97 ? 11.900 -9.050 6.554 1.00 92.00 97 ASN A C 1
ATOM 755 O O . ASN A 1 97 ? 12.762 -8.374 7.110 1.00 92.00 97 ASN A O 1
ATOM 759 N N . ARG A 1 98 ? 12.166 -9.831 5.507 1.00 93.69 98 ARG A N 1
ATOM 760 C CA . ARG A 1 98 ? 13.458 -9.949 4.823 1.00 93.69 98 ARG A CA 1
ATOM 761 C C . ARG A 1 98 ? 13.293 -9.474 3.393 1.00 93.69 98 ARG A C 1
ATOM 763 O O . ARG A 1 98 ? 12.477 -10.046 2.680 1.00 93.69 98 ARG A O 1
ATOM 770 N N . HIS A 1 99 ? 14.057 -8.474 2.969 1.00 95.81 99 HIS A N 1
ATOM 771 C CA . HIS A 1 99 ? 14.034 -7.990 1.590 1.00 95.81 99 HIS A CA 1
ATOM 772 C C . HIS A 1 99 ? 14.990 -8.818 0.734 1.00 95.81 99 HIS A C 1
ATOM 774 O O . HIS A 1 99 ? 16.196 -8.570 0.659 1.00 95.81 99 HIS A O 1
ATOM 780 N N . GLU A 1 100 ? 14.433 -9.842 0.107 1.00 95.75 100 GLU A N 1
ATOM 781 C CA . GLU A 1 100 ? 15.098 -10.702 -0.861 1.00 95.75 100 GLU A CA 1
ATOM 782 C C . GLU A 1 100 ? 14.674 -10.333 -2.288 1.00 95.75 100 GLU A C 1
ATOM 784 O O . GLU A 1 100 ? 13.769 -9.527 -2.507 1.00 95.75 100 GLU A O 1
ATOM 789 N N . ASP A 1 101 ? 15.331 -10.926 -3.282 1.00 96.56 101 ASP A N 1
ATOM 790 C CA . ASP A 1 101 ? 14.963 -10.700 -4.677 1.00 96.56 101 ASP A CA 1
ATOM 791 C C . ASP A 1 101 ? 13.504 -11.127 -4.939 1.00 96.56 101 ASP A C 1
ATOM 793 O O . ASP A 1 101 ? 13.067 -12.227 -4.584 1.00 96.56 101 ASP A O 1
ATOM 797 N N . GLY A 1 102 ? 12.726 -10.231 -5.545 1.00 94.81 102 GLY A N 1
ATOM 798 C CA . GLY A 1 102 ? 11.311 -10.436 -5.829 1.00 94.81 102 GLY A CA 1
ATOM 799 C C . GLY A 1 102 ? 10.357 -10.197 -4.658 1.00 94.81 102 GLY A C 1
ATOM 800 O O . GLY A 1 102 ? 9.156 -10.432 -4.840 1.00 94.81 102 GLY A O 1
ATOM 801 N N . THR A 1 103 ? 10.820 -9.734 -3.490 1.00 95.88 103 THR A N 1
ATOM 802 C CA . THR A 1 103 ? 9.900 -9.345 -2.409 1.00 95.88 103 THR A CA 1
ATOM 803 C C . THR A 1 103 ? 9.059 -8.148 -2.815 1.00 95.88 103 THR A C 1
ATOM 805 O O . THR A 1 103 ? 9.561 -7.208 -3.431 1.00 95.88 103 THR A O 1
ATOM 808 N N . LEU A 1 104 ? 7.791 -8.171 -2.420 1.00 95.56 104 LEU A N 1
ATOM 809 C CA . LEU A 1 104 ? 6.860 -7.063 -2.541 1.00 95.56 104 LEU A CA 1
ATOM 810 C C . LEU A 1 104 ? 6.729 -6.366 -1.184 1.00 95.56 104 LEU A C 1
ATOM 812 O O . LEU A 1 104 ? 6.310 -6.980 -0.196 1.00 95.56 104 LEU A O 1
ATOM 816 N N . SER A 1 105 ? 7.050 -5.077 -1.168 1.00 95.25 105 SER A N 1
ATOM 817 C CA . SER A 1 105 ? 7.128 -4.287 0.056 1.00 95.25 105 SER A CA 1
ATOM 818 C C . SER A 1 105 ? 6.344 -2.986 -0.042 1.00 95.25 105 SER A C 1
ATOM 820 O O . SER A 1 105 ? 6.229 -2.366 -1.105 1.00 95.25 105 SER A O 1
ATOM 822 N N . LEU A 1 106 ? 5.778 -2.560 1.086 1.00 92.62 106 LEU A N 1
ATOM 823 C CA . LEU A 1 106 ? 5.043 -1.309 1.193 1.00 92.62 106 LEU A CA 1
ATOM 824 C C . LEU A 1 106 ? 6.035 -0.151 1.277 1.00 92.62 106 LEU A C 1
ATOM 826 O O . LEU A 1 106 ? 6.953 -0.163 2.095 1.00 92.62 106 LEU A O 1
ATOM 830 N N . THR A 1 107 ? 5.828 0.878 0.456 1.00 87.62 107 THR A N 1
ATOM 831 C CA . THR A 1 107 ? 6.539 2.143 0.660 1.00 87.62 107 THR A CA 1
ATOM 832 C C . THR A 1 107 ? 5.828 2.958 1.735 1.00 87.62 107 THR A C 1
ATOM 834 O O . THR A 1 107 ? 4.597 3.055 1.759 1.00 87.62 107 THR A O 1
ATOM 837 N N . HIS A 1 108 ? 6.611 3.612 2.577 1.00 77.25 108 HIS A N 1
ATOM 838 C CA . HIS A 1 108 ? 6.157 4.668 3.473 1.00 77.25 108 HIS A CA 1
ATOM 839 C C . HIS A 1 108 ? 6.802 6.004 3.074 1.00 77.25 108 HIS A C 1
ATOM 841 O O . HIS A 1 108 ? 7.734 6.053 2.267 1.00 77.25 108 HIS A O 1
ATOM 847 N N . ARG A 1 109 ? 6.273 7.119 3.580 1.00 69.88 109 ARG A N 1
ATOM 848 C CA . ARG A 1 109 ? 6.890 8.439 3.395 1.00 69.88 109 ARG A CA 1
ATOM 849 C C . ARG A 1 109 ? 8.048 8.629 4.384 1.00 69.88 109 ARG A C 1
ATOM 851 O O . ARG A 1 109 ? 8.544 7.699 4.997 1.00 69.88 109 ARG A O 1
ATOM 858 N N . ASN A 1 110 ? 8.425 9.885 4.601 1.00 65.31 110 ASN A N 1
ATOM 859 C CA . ASN A 1 110 ? 9.486 10.322 5.510 1.00 65.31 110 ASN A CA 1
ATOM 860 C C . ASN A 1 110 ? 9.187 10.092 7.011 1.00 65.31 110 ASN A C 1
ATOM 862 O O . ASN A 1 110 ? 9.883 10.660 7.849 1.00 65.31 110 ASN A O 1
ATOM 866 N N . ALA A 1 111 ? 8.133 9.353 7.362 1.00 70.69 111 ALA A N 1
ATOM 867 C CA . ALA A 1 111 ? 7.729 9.099 8.740 1.00 70.69 111 ALA A CA 1
ATOM 868 C C . ALA A 1 111 ? 7.336 7.630 8.914 1.00 70.69 111 ALA A C 1
ATOM 870 O O . ALA A 1 111 ? 6.732 7.044 8.015 1.00 70.69 111 ALA A O 1
ATOM 871 N N . GLN A 1 112 ? 7.634 7.077 10.086 1.00 74.25 112 GLN A N 1
ATOM 872 C CA . GLN A 1 112 ? 7.086 5.793 10.514 1.00 74.25 112 GLN A CA 1
ATOM 873 C C . GLN A 1 112 ? 5.549 5.842 10.470 1.00 74.25 112 GLN A C 1
ATOM 875 O O . GLN A 1 112 ? 4.962 6.917 10.639 1.00 74.25 112 GLN A O 1
ATOM 880 N N . ASP A 1 113 ? 4.910 4.708 10.191 1.00 77.50 113 ASP A N 1
ATOM 881 C CA . ASP A 1 113 ? 3.446 4.569 10.144 1.00 77.50 113 ASP A CA 1
ATOM 882 C C . ASP A 1 113 ? 2.765 5.466 9.094 1.00 77.50 113 ASP A C 1
ATOM 884 O O . ASP A 1 113 ? 1.692 6.049 9.296 1.00 77.50 113 ASP A O 1
ATOM 888 N N . SER A 1 114 ? 3.426 5.630 7.947 1.00 79.69 114 SER A N 1
ATOM 889 C CA . SER A 1 114 ? 2.928 6.452 6.837 1.00 79.69 114 SER A CA 1
ATOM 890 C C . SER A 1 114 ? 2.754 5.687 5.527 1.00 79.69 114 SER A C 1
ATOM 892 O O . SER A 1 114 ? 2.575 6.306 4.470 1.00 79.69 114 SER A O 1
ATOM 894 N N . GLY A 1 115 ? 2.779 4.353 5.596 1.00 80.06 115 GLY A N 1
ATOM 895 C CA . GLY A 1 115 ? 2.449 3.479 4.478 1.00 80.06 115 GLY A CA 1
ATOM 896 C C . GLY A 1 115 ? 1.050 3.773 3.936 1.00 80.06 115 GLY A C 1
ATOM 897 O O . GLY A 1 115 ? 0.162 4.185 4.678 1.00 80.06 115 GLY A O 1
ATOM 898 N N . SER A 1 116 ? 0.843 3.626 2.627 1.00 83.56 116 SER A N 1
ATOM 899 C CA . SER A 1 116 ? -0.468 3.891 2.012 1.00 83.56 116 SER A CA 1
ATOM 900 C C . SER A 1 116 ? -0.764 2.916 0.875 1.00 83.56 116 SER A C 1
ATOM 902 O O . SER A 1 116 ? -1.212 1.802 1.116 1.00 83.56 116 SER A O 1
ATOM 904 N N . CYS A 1 117 ? -0.524 3.308 -0.374 1.00 87.31 117 CYS A N 1
ATOM 905 C CA . CYS A 1 117 ? -0.843 2.484 -1.541 1.00 87.31 117 CYS A CA 1
ATOM 906 C C . CYS A 1 117 ? 0.324 2.242 -2.482 1.00 87.31 117 CYS A C 1
ATOM 908 O O . CYS A 1 117 ? 0.220 1.409 -3.378 1.00 87.31 117 CYS A O 1
ATOM 910 N N . GLN A 1 118 ? 1.414 2.976 -2.301 1.00 92.31 118 GLN A N 1
ATOM 911 C CA . GLN A 1 118 ? 2.614 2.813 -3.099 1.00 92.31 118 GLN A CA 1
ATOM 912 C C . GLN A 1 118 ? 3.410 1.613 -2.570 1.00 92.31 118 GLN A C 1
ATOM 914 O O . GLN A 1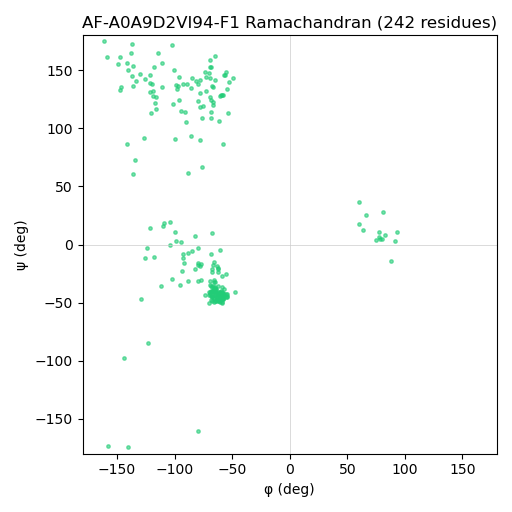 118 ? 3.545 1.426 -1.358 1.00 92.31 118 GLN A O 1
ATOM 919 N N . PHE A 1 119 ? 3.935 0.807 -3.481 1.00 94.81 119 PHE A N 1
ATOM 920 C CA . PHE A 1 119 ? 4.688 -0.407 -3.178 1.00 94.81 119 PHE A CA 1
ATOM 921 C C . PHE A 1 119 ? 5.905 -0.500 -4.093 1.00 94.81 119 PHE A C 1
ATOM 923 O O . PHE A 1 119 ? 5.974 0.180 -5.124 1.00 94.81 119 PHE A O 1
ATOM 930 N N . PHE A 1 120 ? 6.844 -1.366 -3.739 1.00 96.31 120 PHE A N 1
ATOM 931 C CA . PHE A 1 120 ? 7.983 -1.680 -4.584 1.00 96.31 120 PHE A CA 1
ATOM 932 C C . PHE A 1 120 ? 8.264 -3.176 -4.621 1.00 96.31 120 PHE A C 1
ATOM 934 O O . PHE A 1 120 ? 7.955 -3.902 -3.678 1.00 96.31 120 PHE A O 1
ATOM 941 N N . PHE A 1 121 ? 8.870 -3.608 -5.723 1.00 97.12 121 PHE A N 1
ATOM 942 C CA . PHE A 1 121 ? 9.541 -4.895 -5.804 1.00 97.12 121 PHE A CA 1
ATOM 943 C C . PHE A 1 121 ? 11.034 -4.709 -5.585 1.00 97.12 121 PHE A C 1
ATOM 945 O O . PHE A 1 121 ? 11.636 -3.831 -6.211 1.00 97.12 121 PHE A O 1
ATOM 952 N N . SER A 1 122 ? 11.620 -5.560 -4.752 1.00 97.38 122 SER A N 1
ATOM 953 C CA . SER A 1 122 ? 13.070 -5.725 -4.675 1.00 97.38 122 SER A CA 1
ATOM 954 C C . SER A 1 122 ? 13.567 -6.465 -5.918 1.00 97.38 122 SER A C 1
ATOM 956 O O . SER A 1 122 ? 12.994 -7.480 -6.313 1.00 97.38 122 SER A O 1
ATOM 958 N N . LEU A 1 123 ? 14.623 -5.947 -6.540 1.00 97.00 123 LEU A N 1
ATOM 959 C CA . LEU A 1 123 ? 15.315 -6.541 -7.692 1.00 97.00 123 LEU A CA 1
ATOM 960 C C . LEU A 1 123 ? 16.647 -7.200 -7.288 1.00 97.00 123 LEU A C 1
ATOM 962 O O . LEU A 1 123 ? 17.383 -7.703 -8.138 1.00 97.00 123 LEU A O 1
ATOM 966 N N . SER A 1 124 ? 16.985 -7.133 -5.998 1.00 96.69 124 SER A N 1
ATOM 967 C CA . SER A 1 124 ? 18.093 -7.831 -5.351 1.00 96.69 124 SER A CA 1
ATOM 968 C C . SER A 1 124 ? 17.828 -7.937 -3.835 1.00 96.69 124 SER A C 1
ATOM 970 O O . SER A 1 124 ? 16.735 -7.606 -3.379 1.00 96.69 124 SER A O 1
ATOM 972 N N . SER A 1 125 ? 18.788 -8.428 -3.043 1.00 97.19 125 SER A N 1
ATOM 973 C CA . SER A 1 125 ? 18.641 -8.491 -1.581 1.00 97.19 125 SER A CA 1
ATOM 974 C C . SER A 1 125 ? 19.067 -7.182 -0.913 1.00 97.19 125 SER A C 1
ATOM 976 O O . SER A 1 125 ? 20.148 -6.672 -1.203 1.00 97.19 125 SER A O 1
ATOM 978 N N . HIS A 1 126 ? 18.248 -6.704 0.029 1.00 96.25 126 HIS A N 1
ATOM 979 C CA . HIS A 1 126 ? 18.435 -5.440 0.746 1.00 96.25 126 HIS A CA 1
ATOM 980 C C . HIS A 1 126 ? 18.223 -5.582 2.263 1.00 96.25 126 HIS A C 1
ATOM 982 O O . HIS A 1 126 ? 17.226 -5.093 2.796 1.00 96.25 126 HIS A O 1
ATOM 988 N N . PRO A 1 127 ? 19.144 -6.217 3.009 1.00 95.06 127 PRO A N 1
ATOM 989 C CA . PRO A 1 127 ? 19.018 -6.348 4.464 1.00 95.06 127 PRO A CA 1
ATOM 990 C C . PRO A 1 127 ? 18.854 -5.004 5.195 1.00 95.06 127 PRO A C 1
ATOM 992 O O . PRO A 1 127 ? 18.270 -4.940 6.272 1.00 95.06 127 PRO A O 1
ATOM 995 N N . GLU A 1 128 ? 19.343 -3.906 4.614 1.00 94.00 128 GLU A N 1
ATOM 996 C CA . GLU A 1 128 ? 19.171 -2.545 5.125 1.00 94.00 128 GLU A CA 1
ATOM 997 C C . GLU A 1 128 ? 17.715 -2.039 5.107 1.00 94.00 128 GLU A C 1
ATOM 999 O O . GLU A 1 128 ? 17.410 -1.028 5.749 1.00 94.00 128 GLU A O 1
ATOM 1004 N N . TYR A 1 129 ? 16.822 -2.717 4.380 1.00 94.12 129 TYR A N 1
ATOM 1005 C CA . TYR A 1 129 ? 15.391 -2.415 4.296 1.00 94.12 129 TYR A CA 1
ATOM 1006 C C . TYR A 1 129 ? 14.554 -3.186 5.329 1.00 94.12 129 TYR A C 1
ATOM 1008 O O . TYR A 1 129 ? 13.427 -2.772 5.608 1.00 94.12 129 TYR A O 1
ATOM 1016 N N . ASP A 1 130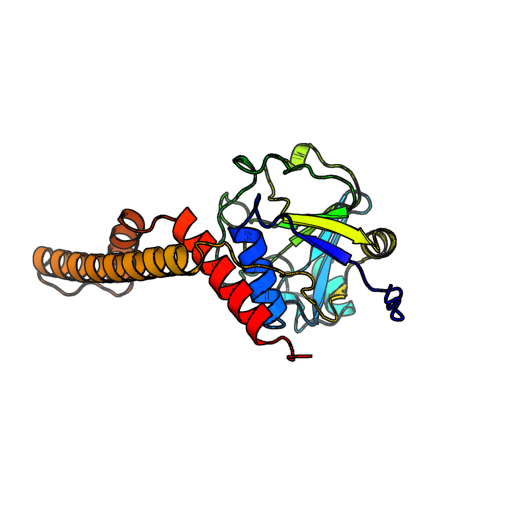 ? 15.100 -4.241 5.948 1.00 92.56 130 ASP A N 1
ATOM 1017 C CA . ASP A 1 130 ? 14.398 -5.136 6.891 1.00 92.56 130 ASP A CA 1
ATOM 1018 C C . ASP A 1 130 ? 13.826 -4.413 8.120 1.00 92.56 130 ASP A C 1
ATOM 1020 O O . ASP A 1 130 ? 12.830 -4.851 8.687 1.00 92.56 130 ASP A O 1
ATOM 1024 N N . GLU A 1 131 ? 14.423 -3.290 8.518 1.00 89.94 131 GLU A N 1
ATOM 1025 C CA . GLU A 1 131 ? 13.968 -2.470 9.653 1.00 89.94 131 GLU A CA 1
ATOM 1026 C C . GLU A 1 131 ? 13.357 -1.132 9.206 1.00 89.94 131 GLU A C 1
ATOM 1028 O O . GLU A 1 131 ? 13.315 -0.159 9.960 1.00 89.94 131 GLU A O 1
ATOM 1033 N N . ARG A 1 132 ? 12.956 -1.036 7.934 1.00 88.94 132 ARG A N 1
ATOM 1034 C CA . ARG A 1 132 ? 12.450 0.208 7.336 1.00 88.94 132 ARG A CA 1
ATOM 1035 C C . ARG A 1 132 ? 11.127 0.010 6.629 1.00 88.94 132 ARG A C 1
ATOM 1037 O O . ARG A 1 132 ? 10.217 0.800 6.834 1.00 88.94 132 ARG A O 1
ATOM 1044 N N . PHE A 1 133 ? 11.017 -1.031 5.817 1.00 91.94 133 PHE A N 1
ATOM 1045 C CA . PHE A 1 133 ? 9.846 -1.267 4.985 1.00 91.94 133 PHE A CA 1
ATOM 1046 C C . PHE A 1 133 ? 9.166 -2.575 5.366 1.00 91.94 133 PHE A C 1
ATOM 1048 O O . PHE A 1 133 ? 9.802 -3.502 5.862 1.00 91.94 133 PHE A O 1
ATOM 1055 N N . VAL A 1 134 ? 7.859 -2.645 5.126 1.00 92.12 134 VAL A N 1
ATOM 1056 C CA . VAL A 1 134 ? 7.058 -3.834 5.419 1.00 92.12 134 VAL A CA 1
ATOM 1057 C C . VAL A 1 134 ? 7.038 -4.736 4.194 1.00 92.12 134 VAL A C 1
ATOM 1059 O O . VAL A 1 134 ? 6.452 -4.373 3.174 1.00 92.12 134 VAL A O 1
ATOM 1062 N N . VAL A 1 135 ? 7.637 -5.919 4.299 1.00 93.56 135 VAL A N 1
ATOM 1063 C CA . VAL A 1 135 ? 7.479 -7.002 3.326 1.00 93.56 135 VAL A CA 1
ATOM 1064 C C . VAL A 1 135 ? 6.111 -7.631 3.545 1.00 93.56 135 VAL A C 1
ATOM 1066 O O . VAL A 1 135 ? 5.830 -8.171 4.615 1.00 93.56 135 VAL A O 1
ATOM 1069 N N . PHE A 1 136 ? 5.262 -7.589 2.523 1.00 91.06 136 PHE A N 1
ATOM 1070 C CA . PHE A 1 136 ? 3.912 -8.155 2.591 1.00 91.06 136 PHE A CA 1
ATOM 1071 C C . PHE A 1 136 ? 3.638 -9.189 1.499 1.00 91.06 136 PHE A C 1
ATOM 1073 O O . PHE A 1 136 ? 2.585 -9.827 1.508 1.00 91.06 136 PHE A O 1
ATOM 1080 N N . GLY A 1 137 ? 4.591 -9.423 0.598 1.00 91.81 137 GLY A N 1
ATOM 1081 C CA . GLY A 1 137 ? 4.522 -10.548 -0.318 1.00 91.81 137 GLY A CA 1
ATOM 1082 C C . GLY A 1 137 ? 5.856 -10.930 -0.943 1.00 91.81 137 GLY A C 1
ATOM 1083 O O . GLY A 1 137 ? 6.871 -10.262 -0.764 1.00 91.81 137 GLY A O 1
ATOM 1084 N N . GLN A 1 138 ? 5.834 -12.021 -1.699 1.00 92.44 138 GLN A N 1
ATOM 1085 C CA . GLN A 1 138 ? 6.964 -12.552 -2.452 1.00 92.44 138 GLN A CA 1
ATOM 1086 C C . GLN A 1 138 ? 6.500 -12.970 -3.844 1.00 92.44 138 GLN A C 1
ATOM 1088 O O . GLN A 1 138 ? 5.477 -13.642 -3.990 1.00 92.44 138 GLN A O 1
ATOM 1093 N N . THR A 1 139 ? 7.282 -12.627 -4.864 1.00 92.25 139 THR A N 1
ATOM 1094 C CA . THR A 1 139 ? 7.082 -13.145 -6.220 1.00 92.2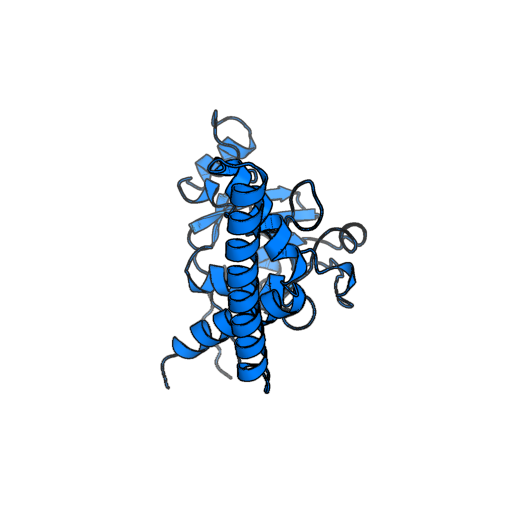5 139 THR A CA 1
ATOM 1095 C C . THR A 1 139 ? 7.360 -14.642 -6.242 1.00 92.25 139 THR A C 1
ATOM 1097 O O . THR A 1 139 ? 8.466 -15.077 -5.922 1.00 92.25 139 THR A O 1
ATOM 1100 N N . ILE A 1 140 ? 6.351 -15.429 -6.613 1.00 87.44 140 ILE A N 1
ATOM 1101 C CA . ILE A 1 140 ? 6.449 -16.888 -6.742 1.00 87.44 140 ILE A CA 1
ATOM 1102 C C . ILE A 1 140 ? 6.573 -17.336 -8.199 1.00 87.44 140 ILE A C 1
ATOM 1104 O O . ILE A 1 140 ? 7.231 -18.334 -8.475 1.00 87.44 140 ILE A O 1
ATOM 1108 N N . GLU A 1 141 ? 6.008 -16.575 -9.139 1.00 87.38 141 GLU A N 1
ATOM 1109 C CA . GLU A 1 141 ? 6.203 -16.761 -10.581 1.00 87.38 141 GLU A CA 1
ATOM 1110 C C . GLU A 1 141 ? 6.332 -15.395 -11.268 1.00 87.38 141 GLU A C 1
ATOM 1112 O O . GLU A 1 141 ? 5.741 -14.414 -10.818 1.00 87.38 141 GLU A O 1
ATOM 1117 N N . GLY A 1 142 ? 7.086 -15.328 -12.370 1.00 92.12 142 GLY A N 1
ATOM 1118 C CA . GLY A 1 142 ? 7.278 -14.085 -13.127 1.00 92.12 142 GLY A CA 1
ATOM 1119 C C . GLY A 1 142 ? 8.336 -13.143 -12.541 1.00 92.12 142 GLY A C 1
ATOM 1120 O O . GLY A 1 142 ? 8.256 -11.933 -12.738 1.00 92.12 142 GLY A O 1
ATOM 1121 N N . LEU A 1 143 ? 9.346 -13.663 -11.833 1.00 92.25 143 LEU A N 1
ATOM 1122 C CA . LEU A 1 143 ? 10.468 -12.846 -11.342 1.00 92.25 143 LEU A CA 1
ATOM 1123 C C . LEU A 1 143 ? 11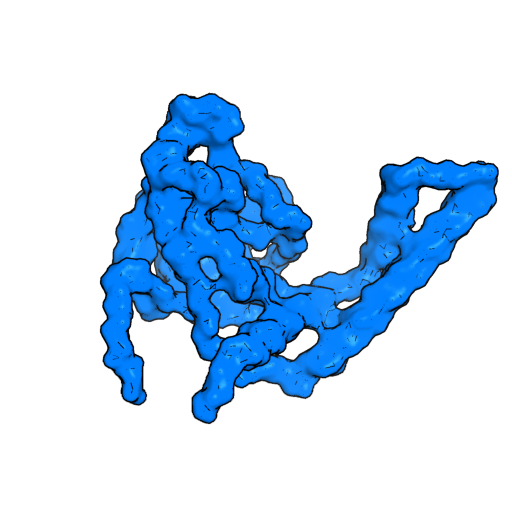.213 -12.146 -12.492 1.00 92.25 143 LEU A C 1
ATOM 1125 O O . LEU A 1 143 ? 11.603 -10.987 -12.387 1.00 92.25 143 LEU A O 1
ATOM 1129 N N . ASP A 1 144 ? 11.338 -12.818 -13.634 1.00 92.81 144 ASP A N 1
ATOM 1130 C CA . ASP A 1 144 ? 11.902 -12.251 -14.855 1.00 92.81 144 ASP A CA 1
ATOM 1131 C C . ASP A 1 144 ? 11.049 -11.100 -15.417 1.00 92.81 144 ASP A C 1
ATOM 1133 O O . ASP A 1 144 ? 11.594 -10.161 -15.996 1.00 92.81 144 ASP A O 1
ATOM 1137 N N . VAL A 1 145 ? 9.724 -11.147 -15.234 1.00 94.00 145 VAL A N 1
ATOM 1138 C CA . VAL A 1 145 ? 8.814 -10.039 -15.561 1.00 94.00 145 VAL A CA 1
ATOM 1139 C C . VAL A 1 145 ? 9.073 -8.869 -14.623 1.00 94.00 145 VAL A C 1
ATOM 1141 O O . VAL A 1 145 ? 9.281 -7.757 -15.105 1.00 94.00 145 VAL A O 1
ATOM 1144 N N . VAL A 1 146 ? 9.143 -9.123 -13.311 1.00 94.69 146 VAL A N 1
ATOM 1145 C CA . VAL A 1 146 ? 9.446 -8.104 -12.291 1.00 94.69 146 VAL A CA 1
ATOM 1146 C C . VAL A 1 146 ? 10.761 -7.386 -12.605 1.00 94.69 146 VAL A C 1
ATOM 1148 O O . VAL A 1 146 ? 10.810 -6.159 -12.600 1.00 94.69 146 VAL A O 1
ATOM 1151 N N . HIS A 1 147 ? 11.806 -8.125 -12.982 1.00 94.94 147 HIS A N 1
ATOM 1152 C CA . HIS A 1 147 ? 13.107 -7.558 -13.362 1.00 94.94 147 HIS A CA 1
ATOM 1153 C C . HIS A 1 147 ? 13.054 -6.715 -14.644 1.00 94.94 147 HIS A C 1
ATOM 1155 O O . HIS A 1 147 ? 13.792 -5.730 -14.786 1.00 94.94 147 HIS A O 1
ATOM 1161 N N . ARG A 1 148 ? 12.168 -7.075 -15.581 1.00 95.69 148 ARG A N 1
ATOM 1162 C CA . ARG A 1 148 ? 11.952 -6.332 -16.830 1.00 95.69 148 ARG A CA 1
ATOM 1163 C C . ARG A 1 148 ? 11.112 -5.071 -16.659 1.00 95.69 148 ARG A C 1
ATOM 1165 O O . ARG A 1 148 ? 11.208 -4.216 -17.537 1.00 95.69 148 ARG A O 1
ATOM 1172 N N . LEU A 1 149 ? 10.347 -4.937 -15.571 1.00 96.00 149 LEU A N 1
ATOM 1173 C CA . LEU A 1 149 ? 9.537 -3.744 -15.324 1.00 96.00 149 LEU A CA 1
ATOM 1174 C C . LEU A 1 149 ? 10.392 -2.479 -15.410 1.00 96.00 149 LEU A C 1
ATOM 1176 O O . LEU A 1 149 ? 11.538 -2.437 -14.956 1.00 96.00 149 LEU A O 1
ATOM 1180 N N . GLY A 1 150 ? 9.825 -1.440 -16.007 1.00 95.56 150 GLY A N 1
ATOM 1181 C CA . GLY A 1 150 ? 10.469 -0.166 -16.269 1.00 95.56 150 GLY A CA 1
ATOM 1182 C C . GLY A 1 150 ? 9.572 1.029 -15.971 1.00 95.56 150 GLY A C 1
ATOM 1183 O O . GLY A 1 150 ? 8.378 0.924 -15.688 1.00 95.56 150 GLY A O 1
ATOM 1184 N N . ILE A 1 151 ? 10.169 2.219 -16.052 1.00 96.62 151 ILE A N 1
ATOM 1185 C CA . ILE A 1 151 ? 9.446 3.474 -15.839 1.00 96.62 151 ILE A CA 1
ATOM 1186 C C . ILE A 1 151 ? 8.421 3.683 -16.965 1.00 96.62 151 ILE A C 1
ATOM 1188 O O . ILE A 1 151 ? 8.759 3.792 -18.152 1.00 96.62 151 ILE A O 1
ATOM 1192 N N . GLY A 1 152 ? 7.162 3.828 -16.560 1.00 94.81 152 GLY A N 1
ATOM 1193 C CA . GLY A 1 152 ? 6.002 3.976 -17.430 1.00 94.81 152 GLY A CA 1
ATOM 1194 C C . GLY A 1 152 ? 5.320 2.657 -17.795 1.00 94.81 152 GLY A C 1
ATOM 1195 O O . GLY A 1 152 ? 4.375 2.696 -18.575 1.00 94.81 152 GLY A O 1
ATOM 1196 N N . ASP A 1 153 ? 5.763 1.512 -17.273 1.00 96.19 153 ASP A N 1
ATOM 1197 C CA . ASP A 1 153 ? 5.011 0.268 -17.444 1.00 96.19 153 ASP A CA 1
ATOM 1198 C C . ASP A 1 153 ? 3.708 0.322 -16.646 1.00 96.19 153 ASP A C 1
ATOM 1200 O O . ASP A 1 153 ? 3.652 0.892 -15.554 1.00 96.19 153 ASP A O 1
ATOM 1204 N N . LEU A 1 154 ? 2.649 -0.253 -17.214 1.00 94.81 154 LEU A N 1
ATOM 1205 C CA . LEU A 1 154 ? 1.298 -0.197 -16.668 1.00 94.81 154 LEU A CA 1
ATOM 1206 C C . LEU A 1 154 ? 0.963 -1.472 -15.904 1.00 94.81 154 LEU A C 1
ATOM 1208 O O . LEU A 1 154 ? 1.160 -2.575 -16.406 1.00 94.81 154 LEU A O 1
ATOM 1212 N N . ILE A 1 155 ? 0.334 -1.303 -14.745 1.00 95.06 155 ILE A N 1
ATOM 1213 C CA . ILE A 1 155 ? -0.422 -2.370 -14.097 1.00 95.06 155 ILE A CA 1
ATOM 1214 C C . ILE A 1 155 ? -1.743 -2.497 -14.861 1.00 95.06 155 ILE A C 1
ATOM 1216 O O . ILE A 1 155 ? -2.583 -1.596 -14.821 1.00 95.06 155 ILE A O 1
ATOM 1220 N N . THR A 1 156 ? -1.918 -3.579 -15.614 1.00 92.50 156 THR A N 1
ATOM 1221 C CA . THR A 1 156 ? -3.129 -3.817 -16.417 1.00 92.50 156 THR A CA 1
ATOM 1222 C C . THR A 1 156 ? -4.329 -4.125 -15.526 1.00 92.50 156 THR A C 1
ATOM 1224 O O . THR A 1 156 ? -5.367 -3.473 -15.651 1.00 92.50 156 THR A O 1
ATOM 1227 N N . SER A 1 157 ? -4.156 -5.064 -14.601 1.00 89.69 157 SER A N 1
ATOM 1228 C CA . SER A 1 157 ? -5.096 -5.422 -13.542 1.00 89.69 157 SER A CA 1
ATOM 1229 C C . SER A 1 157 ? -4.361 -6.128 -12.403 1.00 89.69 157 SER A C 1
ATOM 1231 O O . SER A 1 157 ? -3.253 -6.633 -12.580 1.00 89.69 157 SER A O 1
ATOM 1233 N N . VAL A 1 158 ? -4.984 -6.180 -11.225 1.00 89.31 158 VAL A N 1
ATOM 1234 C CA . VAL A 1 158 ? -4.537 -7.033 -10.113 1.00 89.31 158 VAL A CA 1
ATOM 1235 C C . VAL A 1 158 ? -5.647 -8.019 -9.773 1.00 89.31 158 VAL A C 1
ATOM 1237 O O . VAL A 1 158 ? -6.792 -7.627 -9.543 1.00 89.31 158 VAL A O 1
ATOM 1240 N N . HIS A 1 159 ? -5.309 -9.307 -9.727 1.00 83.88 159 HIS A N 1
ATOM 1241 C CA . HIS A 1 159 ? -6.239 -10.379 -9.387 1.00 83.88 159 HIS A CA 1
ATOM 1242 C C . HIS A 1 159 ? -5.799 -11.071 -8.099 1.00 83.88 159 HIS A C 1
ATOM 1244 O O . HIS A 1 159 ? -4.662 -11.517 -7.989 1.00 83.88 159 HIS A O 1
ATOM 1250 N N . ILE A 1 160 ? -6.717 -11.173 -7.136 1.00 81.81 160 ILE A N 1
ATOM 1251 C CA . ILE A 1 160 ? -6.480 -11.866 -5.867 1.00 81.81 160 ILE A CA 1
ATOM 1252 C C . ILE A 1 160 ? -6.992 -13.303 -5.993 1.00 81.81 160 ILE A C 1
ATOM 1254 O O . ILE A 1 160 ? -8.194 -13.541 -6.143 1.00 81.81 160 ILE A O 1
ATOM 1258 N N . GLU A 1 161 ? -6.076 -14.266 -5.929 1.00 73.00 161 GLU A N 1
ATOM 1259 C CA . GLU A 1 161 ? -6.364 -15.701 -5.934 1.00 73.00 161 GLU A CA 1
ATOM 1260 C C . GLU A 1 161 ? -6.045 -16.314 -4.563 1.00 73.00 161 GLU A C 1
ATOM 1262 O O . GLU A 1 161 ? -5.249 -15.786 -3.798 1.00 73.00 161 GLU A O 1
ATOM 1267 N N . GLY A 1 162 ? -6.664 -17.448 -4.220 1.00 63.69 162 GLY A N 1
ATOM 1268 C CA . GLY A 1 162 ? -6.239 -18.213 -3.038 1.00 63.69 162 GLY A CA 1
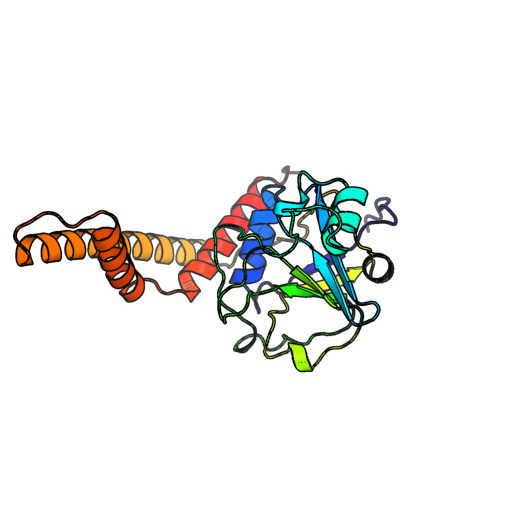ATOM 1269 C C . GLY A 1 162 ? -6.632 -17.650 -1.665 1.00 63.69 162 GLY A C 1
ATOM 1270 O O . GLY A 1 162 ? -6.306 -18.287 -0.671 1.00 63.69 162 GLY A O 1
ATOM 1271 N N . ALA A 1 163 ? -7.401 -16.557 -1.587 1.00 59.88 163 ALA A N 1
ATOM 1272 C CA . ALA A 1 163 ? -8.165 -16.186 -0.391 1.00 59.88 163 ALA A CA 1
ATOM 1273 C C . ALA A 1 163 ? -9.126 -17.339 -0.047 1.00 59.88 163 ALA A C 1
ATOM 1275 O O . ALA A 1 163 ? -10.221 -17.412 -0.604 1.00 59.88 163 ALA A O 1
ATOM 1276 N N . HIS A 1 164 ? -8.673 -18.334 0.719 1.00 51.56 164 HIS A N 1
ATOM 1277 C CA . HIS A 1 164 ? -9.424 -19.578 0.891 1.00 51.56 164 HIS A CA 1
ATOM 1278 C C . HIS A 1 164 ? -10.278 -19.558 2.149 1.00 51.56 164 HIS A C 1
ATOM 1280 O O . HIS A 1 164 ? -11.389 -20.075 2.109 1.00 51.56 164 HIS A O 1
ATOM 1286 N N . GLU A 1 165 ? -9.818 -18.927 3.230 1.00 57.78 165 GLU A N 1
ATOM 1287 C CA . GLU A 1 165 ? -10.512 -19.000 4.514 1.00 57.78 165 GLU A CA 1
ATOM 1288 C C . GLU A 1 165 ? -10.344 -17.700 5.300 1.00 57.78 165 GLU A C 1
ATOM 1290 O O . GLU A 1 165 ? -9.252 -17.139 5.404 1.00 57.78 165 GLU A O 1
ATOM 1295 N N . LEU A 1 166 ? -11.465 -17.215 5.829 1.00 63.09 166 LEU A N 1
ATOM 1296 C CA . LEU A 1 166 ? -11.481 -16.211 6.884 1.00 63.09 166 LEU A CA 1
ATOM 1297 C C . LEU A 1 166 ? -10.954 -16.856 8.179 1.00 63.09 166 LEU A C 1
ATOM 1299 O O . LEU A 1 166 ? -11.098 -18.071 8.343 1.00 63.09 166 LEU A O 1
ATOM 1303 N N . PRO A 1 167 ? -10.361 -16.082 9.105 1.00 68.62 167 PRO A N 1
ATOM 1304 C CA . PRO A 1 167 ? -10.111 -16.565 10.460 1.00 68.62 167 PRO A CA 1
ATOM 1305 C C . PRO A 1 167 ? -11.378 -17.199 11.052 1.00 68.62 167 PRO A C 1
ATOM 1307 O O . PRO A 1 167 ? -12.481 -16.723 10.804 1.00 68.62 167 PRO A O 1
ATOM 1310 N N . ALA A 1 168 ? -11.246 -18.272 11.833 1.00 73.69 168 ALA A N 1
ATOM 1311 C CA . ALA A 1 168 ? -12.413 -18.943 12.423 1.00 73.69 168 ALA A CA 1
ATOM 1312 C C . ALA A 1 168 ? -13.206 -18.034 13.385 1.00 73.69 168 ALA A C 1
ATOM 1314 O O . ALA A 1 168 ? -14.371 -18.289 13.675 1.00 73.69 168 ALA A O 1
ATOM 1315 N N . ASP A 1 169 ? -12.558 -16.989 13.891 1.00 78.19 169 ASP A N 1
ATOM 1316 C CA . ASP A 1 169 ? -13.082 -15.955 14.770 1.00 78.19 169 ASP A CA 1
ATOM 1317 C C . ASP A 1 169 ? -13.345 -14.625 14.040 1.00 78.19 169 ASP A C 1
ATOM 1319 O O . ASP A 1 169 ? -13.474 -13.584 14.684 1.00 78.19 169 ASP A O 1
ATOM 1323 N N . ASP A 1 170 ? -13.465 -14.630 12.709 1.00 82.00 170 ASP A N 1
ATOM 1324 C CA . ASP A 1 170 ? -13.635 -13.415 11.910 1.00 82.00 170 ASP A CA 1
ATOM 1325 C C . ASP A 1 170 ? -14.879 -12.594 12.295 1.00 82.00 170 ASP A C 1
ATOM 1327 O O . ASP A 1 170 ? -14.810 -11.368 12.394 1.00 82.00 170 ASP A O 1
ATOM 1331 N N . GLU A 1 171 ? -16.010 -13.253 12.563 1.00 86.25 171 GLU A N 1
ATOM 1332 C CA . GLU A 1 171 ? -17.223 -12.611 13.083 1.00 86.25 171 GLU A CA 1
ATOM 1333 C C . GLU A 1 171 ? -16.974 -11.918 14.422 1.00 86.25 171 GLU A C 1
ATOM 1335 O O . GLU A 1 171 ? -17.455 -10.806 14.637 1.00 86.25 171 GLU A O 1
ATOM 1340 N N . LEU A 1 172 ? -16.194 -12.548 15.303 1.00 86.75 172 LEU A N 1
ATOM 1341 C CA . LEU A 1 172 ? -15.880 -12.008 16.620 1.00 86.75 172 LEU A CA 1
ATOM 1342 C C . LEU A 1 172 ? -14.946 -10.799 16.509 1.00 86.75 172 LEU A C 1
ATOM 1344 O O . LEU A 1 172 ? -15.163 -9.801 17.192 1.00 86.75 172 LEU A O 1
ATOM 1348 N N . ILE A 1 173 ? -13.922 -10.882 15.657 1.00 81.62 173 ILE A N 1
ATOM 1349 C CA . ILE A 1 173 ? -12.973 -9.789 15.414 1.00 81.62 173 ILE A CA 1
ATOM 1350 C C . ILE A 1 173 ? -13.715 -8.571 14.854 1.00 81.62 173 ILE A C 1
ATOM 1352 O O . ILE A 1 173 ? -13.591 -7.475 15.398 1.00 81.62 173 ILE A O 1
ATOM 1356 N N . VAL A 1 174 ? -14.553 -8.769 13.829 1.00 89.25 174 VAL A N 1
ATOM 1357 C CA . VAL A 1 174 ? -15.354 -7.682 13.243 1.00 89.25 174 VAL A CA 1
ATOM 1358 C C . VAL A 1 174 ? -16.323 -7.096 14.267 1.00 89.25 174 VAL A C 1
ATOM 1360 O O . VAL A 1 174 ? -16.409 -5.878 14.374 1.00 89.25 174 VAL A O 1
ATOM 1363 N N . ALA A 1 175 ? -17.003 -7.928 15.060 1.00 92.38 175 ALA A N 1
ATOM 1364 C CA . ALA A 1 175 ? -17.933 -7.448 16.080 1.00 92.38 175 ALA A CA 1
ATOM 1365 C C . ALA A 1 175 ? -17.238 -6.646 17.193 1.00 92.38 175 ALA A C 1
ATOM 1367 O O . ALA A 1 175 ? -17.801 -5.669 17.691 1.00 92.38 175 ALA A O 1
ATOM 1368 N N . LYS A 1 176 ? -16.023 -7.041 17.594 1.00 92.19 176 LYS A N 1
ATOM 1369 C CA . LYS A 1 176 ? -15.226 -6.292 18.573 1.00 92.19 176 LYS A CA 1
ATOM 1370 C C . LYS A 1 176 ? -14.799 -4.934 18.022 1.00 92.19 176 LYS A C 1
ATOM 1372 O O . LYS A 1 176 ? -14.943 -3.947 18.737 1.00 92.19 176 LYS A O 1
ATOM 1377 N N . ASP A 1 177 ? -14.327 -4.876 16.775 1.00 93.81 177 ASP A N 1
ATOM 1378 C CA . ASP A 1 177 ? -14.011 -3.597 16.131 1.00 93.81 177 ASP A CA 1
ATOM 1379 C C . ASP A 1 177 ? -15.273 -2.733 16.011 1.00 93.81 177 ASP A C 1
ATOM 1381 O O . ASP A 1 177 ? -15.263 -1.601 16.471 1.00 93.81 177 ASP A O 1
ATOM 1385 N N . ASP A 1 178 ? -16.402 -3.263 15.527 1.00 92.88 178 ASP A N 1
ATOM 1386 C CA . ASP A 1 178 ? -17.665 -2.510 15.436 1.00 92.88 178 ASP A CA 1
ATOM 1387 C C . ASP A 1 178 ? -18.085 -1.907 16.795 1.00 92.88 178 ASP A C 1
ATOM 1389 O O . ASP A 1 178 ? -18.482 -0.739 16.874 1.00 92.88 178 ASP A O 1
ATOM 1393 N N . ALA A 1 179 ? -17.957 -2.673 17.885 1.00 93.19 179 ALA A N 1
ATOM 1394 C CA . ALA A 1 179 ? -18.232 -2.190 19.238 1.00 93.19 179 ALA A CA 1
ATOM 1395 C C . ALA A 1 179 ? -17.254 -1.086 19.674 1.00 93.19 179 ALA A C 1
ATOM 1397 O O . ALA A 1 179 ? -17.661 -0.096 20.285 1.00 93.19 179 ALA A O 1
ATOM 1398 N N . GLN A 1 180 ? -15.975 -1.232 19.335 1.00 93.19 180 GLN A N 1
ATOM 1399 C CA . GLN A 1 180 ? -14.937 -0.251 19.626 1.00 93.19 180 GLN A CA 1
ATOM 1400 C C . GLN A 1 180 ? -15.134 1.051 18.837 1.00 93.19 180 GLN A C 1
ATOM 1402 O O . GLN A 1 180 ? -15.008 2.133 19.405 1.00 93.19 180 GLN A O 1
ATOM 1407 N N . GLN A 1 181 ? -15.517 0.965 17.561 1.00 90.69 181 GLN A N 1
ATOM 1408 C CA . GLN A 1 181 ? -15.865 2.115 16.723 1.00 90.69 181 GLN A CA 1
ATOM 1409 C C . GLN A 1 181 ? -17.062 2.882 17.305 1.00 90.69 181 GLN A C 1
ATOM 1411 O O . GLN A 1 181 ? -17.042 4.112 17.368 1.00 90.69 181 GLN A O 1
ATOM 1416 N N . ALA A 1 182 ? -18.088 2.168 17.782 1.00 93.06 182 ALA A N 1
ATOM 1417 C CA . ALA A 1 182 ? -19.248 2.778 18.432 1.00 93.06 182 ALA A CA 1
ATOM 1418 C C . ALA A 1 182 ? -18.886 3.454 19.769 1.00 93.06 182 ALA A C 1
ATOM 1420 O O . ALA A 1 182 ? -19.359 4.557 20.061 1.00 93.06 182 ALA A O 1
ATOM 1421 N N . ALA A 1 183 ? -18.022 2.822 20.568 1.00 92.94 183 ALA A N 1
ATOM 1422 C CA . ALA A 1 183 ? -17.510 3.407 21.804 1.00 92.94 183 ALA A CA 1
ATOM 1423 C C . ALA A 1 183 ? -16.667 4.662 21.532 1.00 92.94 183 ALA A C 1
ATOM 1425 O O . ALA A 1 183 ? -16.839 5.674 22.211 1.00 92.94 183 ALA A O 1
ATOM 1426 N N . ALA A 1 184 ? -15.813 4.624 20.506 1.00 92.62 184 ALA A N 1
ATOM 1427 C CA . ALA A 1 184 ? -15.007 5.762 20.087 1.00 92.62 184 ALA A CA 1
ATOM 1428 C C . ALA A 1 184 ? -15.883 6.944 19.659 1.00 92.62 184 ALA A C 1
ATOM 1430 O O . ALA A 1 184 ? -15.689 8.045 20.162 1.00 92.62 184 ALA A O 1
ATOM 1431 N N . GLN A 1 185 ? -16.910 6.705 18.837 1.00 92.69 1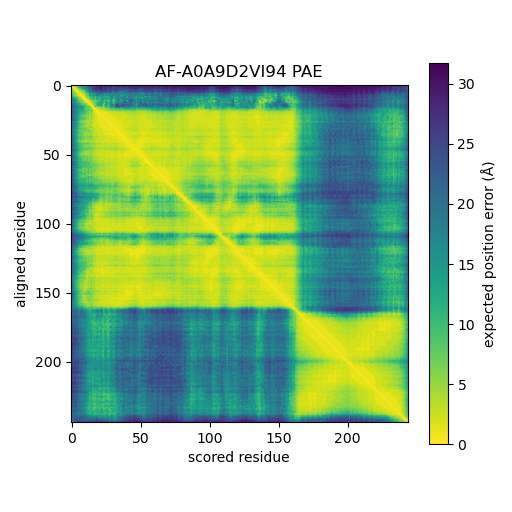85 GLN A N 1
ATOM 1432 C CA . GLN A 1 185 ? -17.857 7.750 18.438 1.00 92.69 185 GLN A CA 1
ATOM 1433 C C . GLN A 1 185 ? -18.557 8.384 19.648 1.00 92.69 185 GLN A C 1
ATOM 1435 O O . GLN A 1 185 ? -18.657 9.605 19.743 1.00 92.69 185 GLN A O 1
ATOM 1440 N N . THR A 1 186 ? -18.994 7.558 20.602 1.00 96.31 186 THR A N 1
ATOM 1441 C CA . THR A 1 186 ? -19.635 8.044 21.832 1.00 96.31 186 THR A CA 1
ATOM 1442 C C . THR A 1 186 ? -18.685 8.944 22.627 1.00 96.31 186 THR A C 1
ATOM 1444 O O . THR A 1 186 ? -19.072 10.025 23.066 1.00 96.31 186 THR A O 1
ATOM 1447 N N . ALA A 1 187 ? -17.420 8.544 22.769 1.00 94.44 187 ALA A N 1
ATOM 1448 C CA . ALA A 1 187 ? -16.423 9.334 23.484 1.00 94.44 187 ALA A CA 1
ATOM 1449 C C . ALA A 1 187 ? -16.030 10.622 22.750 1.00 94.44 187 ALA A C 1
ATOM 1451 O O . ALA A 1 187 ? -15.785 11.635 23.404 1.00 94.44 187 ALA A O 1
ATOM 1452 N N . GLU A 1 188 ? -15.979 10.608 21.416 1.00 96.81 188 GLU A N 1
ATOM 1453 C CA . GLU A 1 188 ? -15.774 11.806 20.595 1.00 96.81 188 GLU A CA 1
ATOM 1454 C C . GLU A 1 188 ? -16.877 12.841 20.860 1.00 96.81 188 GLU A C 1
ATOM 1456 O O . GLU A 1 188 ? -16.581 13.998 21.175 1.00 96.81 188 GLU A O 1
ATOM 1461 N N . ASP A 1 189 ? -18.141 12.411 20.810 1.00 95.00 189 ASP A N 1
ATOM 1462 C CA . ASP A 1 189 ? -19.304 13.275 21.025 1.00 95.00 189 ASP A CA 1
ATOM 1463 C C . ASP A 1 189 ? -19.345 13.828 22.462 1.00 95.00 189 ASP A C 1
ATOM 1465 O O . ASP A 1 189 ? -19.587 15.023 22.681 1.00 95.00 189 ASP A O 1
ATOM 1469 N N . GLU A 1 190 ? -19.049 12.988 23.459 1.00 96.69 190 GLU A N 1
ATOM 1470 C CA . GLU A 1 190 ? -18.957 13.398 24.865 1.00 96.69 190 GLU A CA 1
ATOM 1471 C C . GLU A 1 190 ? -17.793 14.364 25.122 1.00 96.69 190 GLU A C 1
ATOM 1473 O O . GLU A 1 190 ? -17.935 15.311 25.903 1.00 96.69 190 GLU A O 1
ATOM 1478 N N . ALA A 1 191 ? -16.639 14.149 24.486 1.00 96.31 191 ALA A N 1
ATOM 1479 C CA . ALA A 1 191 ? -15.470 15.012 24.626 1.00 96.31 191 ALA A CA 1
ATOM 1480 C C . ALA A 1 191 ? -15.714 16.391 24.004 1.00 96.31 191 ALA A C 1
ATOM 1482 O O . ALA A 1 191 ? -15.422 17.402 24.644 1.00 96.31 191 ALA A O 1
ATOM 1483 N N . ILE A 1 192 ? -16.309 16.445 22.807 1.00 95.88 192 ILE A N 1
ATOM 1484 C CA . ILE A 1 192 ? -16.705 17.709 22.171 1.00 95.88 192 ILE A CA 1
ATOM 1485 C C . ILE A 1 192 ? -17.717 18.446 23.052 1.00 95.88 192 ILE A C 1
ATOM 1487 O O . ILE A 1 192 ? -17.519 19.622 23.352 1.00 95.88 192 ILE A O 1
ATOM 1491 N N . THR A 1 193 ? -18.764 17.754 23.514 1.00 96.69 193 THR A N 1
ATOM 1492 C CA . THR A 1 193 ? -19.813 18.354 24.359 1.00 96.69 193 THR A CA 1
ATOM 1493 C C . THR A 1 193 ? -19.228 18.948 25.640 1.00 96.69 193 THR A C 1
ATOM 1495 O O . THR A 1 193 ? -19.579 20.059 26.037 1.00 96.69 193 THR A O 1
ATOM 1498 N N . ARG A 1 194 ? -18.301 18.229 26.280 1.00 96.50 194 ARG A N 1
ATOM 1499 C CA . ARG A 1 194 ? -17.616 18.685 27.494 1.00 96.50 194 ARG A CA 1
ATOM 1500 C C . ARG A 1 194 ? -16.726 19.896 27.230 1.00 96.50 194 ARG A C 1
ATOM 1502 O O . ARG A 1 194 ? -16.808 20.869 27.972 1.00 96.50 194 ARG A O 1
ATOM 1509 N N . ALA A 1 195 ? -15.934 19.865 26.161 1.00 95.38 195 ALA A N 1
ATOM 1510 C CA . ALA A 1 195 ? -15.045 20.963 25.797 1.00 95.38 195 ALA A CA 1
ATOM 1511 C C . ALA A 1 195 ? -15.819 22.250 25.450 1.00 95.38 195 ALA A C 1
ATOM 1513 O O . ALA A 1 195 ? -15.421 23.341 25.854 1.00 95.38 195 ALA A O 1
ATOM 1514 N N . GLU A 1 196 ? -16.956 22.137 24.757 1.00 96.38 196 GLU A N 1
ATOM 1515 C CA . GLU A 1 196 ? -17.837 23.279 24.472 1.00 96.38 196 GLU A CA 1
ATOM 1516 C C . GLU A 1 196 ? -18.489 23.840 25.740 1.00 96.38 196 GLU A C 1
ATOM 1518 O O . GLU A 1 196 ? -18.565 25.058 25.909 1.00 96.38 196 GLU A O 1
ATOM 1523 N N . ALA A 1 197 ? -18.909 22.970 26.663 1.00 95.56 197 ALA A N 1
ATOM 1524 C CA . ALA A 1 197 ? -19.474 23.388 27.943 1.00 95.56 197 ALA A CA 1
ATOM 1525 C C . ALA A 1 197 ? -18.447 24.113 28.833 1.00 95.56 197 ALA A C 1
ATOM 1527 O O . ALA A 1 197 ? -18.784 25.120 29.453 1.00 95.56 197 ALA A O 1
ATOM 1528 N N . GLU A 1 198 ? -17.200 23.634 28.879 1.00 94.94 198 GLU A N 1
ATOM 1529 C CA . GLU A 1 198 ? -16.107 24.260 29.638 1.00 94.94 198 GLU A CA 1
ATOM 1530 C C . GLU A 1 198 ? -15.690 25.613 29.051 1.00 94.94 198 GLU A C 1
ATOM 1532 O O . GLU A 1 198 ? -15.378 26.547 29.791 1.00 94.94 198 GLU A O 1
ATOM 1537 N N . ARG A 1 199 ? -15.713 25.735 27.720 1.00 94.62 199 ARG A N 1
ATOM 1538 C CA . ARG A 1 199 ? -15.380 26.978 27.017 1.00 94.62 199 ARG A CA 1
ATOM 1539 C C . ARG A 1 199 ? -16.516 28.005 27.061 1.00 94.62 199 ARG A C 1
ATOM 1541 O O . ARG A 1 199 ? -16.254 29.205 27.039 1.00 94.62 199 ARG A O 1
ATOM 1548 N N . GLY A 1 200 ? -17.767 27.545 27.117 1.00 94.25 200 GLY A N 1
ATOM 1549 C CA . GLY A 1 200 ? -18.963 28.392 27.076 1.00 94.25 200 GLY A CA 1
ATOM 1550 C C . GLY A 1 200 ? -19.327 28.906 25.677 1.00 94.25 200 GLY A C 1
ATOM 1551 O O . GLY A 1 200 ? -20.197 29.766 25.549 1.00 94.25 200 GLY A O 1
ATOM 1552 N N . GLU A 1 201 ? -18.686 28.388 24.629 1.00 93.00 201 GLU A N 1
ATOM 1553 C CA . GLU A 1 201 ? -18.976 28.679 23.223 1.00 93.00 201 GLU A CA 1
ATOM 1554 C C . GLU A 1 201 ? -18.691 27.451 22.347 1.00 93.00 201 GLU A C 1
ATOM 1556 O O . GLU A 1 201 ? -17.972 26.534 22.749 1.00 93.00 201 GLU A O 1
ATOM 1561 N N . ALA A 1 202 ? -19.254 27.438 21.137 1.00 93.94 202 ALA A N 1
ATOM 1562 C CA . ALA A 1 202 ? -19.030 26.358 20.184 1.00 93.94 202 ALA A CA 1
ATOM 1563 C C . ALA A 1 202 ? -17.576 26.346 19.687 1.00 93.94 202 ALA A C 1
ATOM 1565 O O . ALA A 1 202 ? -17.017 27.385 19.329 1.00 93.94 202 ALA A O 1
ATOM 1566 N N . LEU A 1 203 ? -16.986 25.154 19.613 1.00 93.69 203 LEU A N 1
ATOM 1567 C CA . LEU A 1 203 ? -15.664 24.947 19.036 1.00 93.69 203 LEU A CA 1
ATOM 1568 C C . L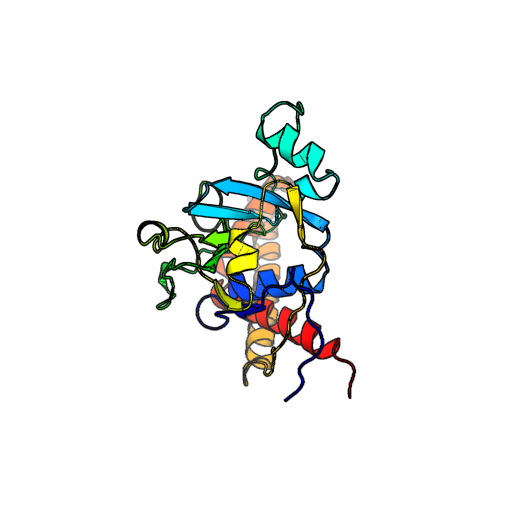EU A 1 203 ? -15.709 25.142 17.515 1.00 93.69 203 LEU A C 1
ATOM 1570 O O . LEU A 1 203 ? -16.685 24.784 16.847 1.00 93.69 203 LEU A O 1
ATOM 1574 N N . SER A 1 204 ? -14.617 25.646 16.940 1.00 96.25 204 SER A N 1
ATOM 1575 C CA . SER A 1 204 ? -14.436 25.630 15.488 1.00 96.25 204 SER A CA 1
ATOM 1576 C C . SER A 1 204 ? -14.316 24.194 14.963 1.00 96.25 204 SER A C 1
ATOM 1578 O O . SER A 1 204 ? -14.001 23.261 15.701 1.00 96.25 204 SER A O 1
ATOM 1580 N N . ALA A 1 205 ? -14.515 24.001 13.656 1.00 93.25 205 ALA A N 1
ATOM 1581 C CA . ALA A 1 205 ? -14.409 22.677 13.040 1.00 93.25 205 ALA A CA 1
ATOM 1582 C C . ALA A 1 205 ? -13.037 22.012 13.270 1.00 93.25 205 ALA A C 1
ATOM 1584 O O . ALA A 1 205 ? -12.979 20.810 13.516 1.00 93.25 205 ALA A O 1
ATOM 1585 N N . ALA A 1 206 ? -11.949 22.790 13.237 1.00 93.50 206 ALA A N 1
ATOM 1586 C CA . ALA A 1 206 ? -10.598 22.281 13.470 1.00 93.50 206 ALA A CA 1
ATOM 1587 C C . ALA A 1 206 ? -10.390 21.845 14.930 1.00 93.50 206 ALA A C 1
ATOM 1589 O O . ALA A 1 206 ? -9.794 20.804 15.186 1.00 93.50 206 ALA A O 1
ATOM 1590 N N . GLU A 1 207 ? -10.923 22.603 15.888 1.00 94.06 207 GLU A N 1
ATOM 1591 C CA . GLU A 1 207 ? -10.828 22.261 17.311 1.00 94.06 207 GLU A CA 1
ATOM 1592 C C . GLU A 1 207 ? -11.694 21.046 17.655 1.00 94.06 207 GLU A C 1
ATOM 1594 O O . GLU A 1 207 ? -11.236 20.156 18.368 1.00 94.06 207 GLU A O 1
ATOM 1599 N N . ARG A 1 208 ? -12.912 20.954 17.097 1.00 93.44 208 ARG A N 1
ATOM 1600 C CA . ARG A 1 208 ? -13.757 19.753 17.223 1.00 93.44 208 ARG A CA 1
ATOM 1601 C C . ARG A 1 208 ? -13.046 18.521 16.681 1.00 93.44 208 ARG A C 1
ATOM 1603 O O . ARG A 1 208 ? -13.071 17.477 17.323 1.00 93.44 208 ARG A O 1
ATOM 1610 N N . GLN A 1 209 ? -12.401 18.657 15.523 1.00 91.94 209 GLN A N 1
ATOM 1611 C CA . GLN A 1 209 ? -11.637 17.575 14.919 1.00 91.94 209 GLN A CA 1
ATOM 1612 C C . GLN A 1 209 ? -10.481 17.126 15.822 1.00 91.94 209 GLN A C 1
ATOM 1614 O O . GLN A 1 209 ? -10.270 15.926 15.968 1.00 91.94 209 GLN A O 1
ATOM 1619 N N . GLU A 1 210 ? -9.757 18.055 16.446 1.00 93.44 210 GLU A N 1
ATOM 1620 C CA . GLU A 1 210 ? -8.634 17.715 17.327 1.00 93.44 210 GLU A CA 1
ATOM 1621 C C . GLU A 1 210 ? -9.085 17.043 18.635 1.00 93.44 210 GLU A C 1
ATOM 1623 O O . GLU A 1 210 ? -8.508 16.035 19.056 1.00 93.44 210 GLU A O 1
ATOM 1628 N N . VAL A 1 211 ? -10.158 17.551 19.251 1.00 94.38 211 VAL A N 1
ATOM 1629 C CA . VAL A 1 211 ? -10.759 16.955 20.455 1.00 94.38 211 VAL A CA 1
ATOM 1630 C C . VAL A 1 211 ? -11.277 15.547 20.160 1.00 94.38 211 VAL A C 1
ATOM 1632 O O . VAL A 1 211 ? -10.937 14.610 20.886 1.00 94.38 211 VAL A O 1
ATOM 1635 N N . ALA A 1 212 ? -12.027 15.377 19.066 1.00 92.94 212 ALA A N 1
ATOM 1636 C CA . ALA A 1 212 ? -12.496 14.067 18.621 1.00 92.94 212 ALA A CA 1
ATOM 1637 C C . ALA A 1 212 ? -11.323 13.114 18.377 1.00 92.94 212 ALA A C 1
ATOM 1639 O O . ALA A 1 212 ? -11.302 11.998 18.886 1.00 92.94 212 ALA A O 1
ATOM 1640 N N . ARG A 1 213 ? -10.285 13.572 17.669 1.00 91.88 213 ARG A N 1
ATOM 1641 C CA . ARG A 1 213 ? -9.106 12.754 17.377 1.00 91.88 213 ARG A CA 1
ATOM 1642 C C . ARG A 1 213 ? -8.432 12.233 18.644 1.00 91.88 213 ARG A C 1
ATOM 1644 O O . ARG A 1 213 ? -8.054 11.065 18.685 1.00 91.88 213 ARG A O 1
ATOM 1651 N N . THR A 1 214 ? -8.304 13.075 19.666 1.00 94.19 214 THR A N 1
ATOM 1652 C CA . THR A 1 214 ? -7.696 12.685 20.944 1.00 94.19 214 THR A CA 1
ATOM 1653 C C . THR A 1 214 ? -8.569 11.676 21.691 1.00 94.19 214 THR A C 1
ATOM 1655 O O . THR A 1 214 ? -8.057 10.667 22.171 1.00 94.19 214 THR A O 1
ATOM 1658 N N . ALA A 1 215 ? -9.885 11.905 21.756 1.00 93.12 215 ALA A N 1
ATOM 1659 C CA . ALA A 1 215 ? -10.821 10.988 22.408 1.00 93.12 215 ALA A CA 1
ATOM 1660 C C . ALA A 1 215 ? -10.858 9.616 21.717 1.00 93.12 215 ALA A C 1
ATOM 1662 O O . ALA A 1 215 ? -10.779 8.579 22.374 1.00 93.12 215 ALA A O 1
ATOM 1663 N N . ARG A 1 216 ? -10.894 9.613 20.382 1.00 94.25 216 ARG A N 1
ATOM 1664 C CA . ARG A 1 216 ? -10.859 8.410 19.550 1.00 94.25 216 ARG A CA 1
ATOM 1665 C C . ARG A 1 216 ? -9.603 7.580 19.787 1.00 94.25 216 ARG A C 1
ATOM 1667 O O . ARG A 1 216 ? -9.692 6.375 20.006 1.00 94.25 216 ARG A O 1
ATOM 1674 N N . ALA A 1 217 ? -8.438 8.229 19.762 1.00 89.62 217 ALA A N 1
ATOM 1675 C CA . ALA A 1 217 ? -7.144 7.567 19.921 1.00 89.62 217 ALA A CA 1
ATOM 1676 C C . ALA A 1 217 ? -6.979 6.873 21.285 1.00 89.62 217 ALA A C 1
ATOM 1678 O O . ALA A 1 217 ? -6.153 5.979 21.413 1.00 89.62 217 ALA A O 1
ATOM 1679 N N . ALA A 1 218 ? -7.764 7.255 22.299 1.00 91.75 218 ALA A N 1
ATOM 1680 C CA . ALA A 1 218 ? -7.752 6.604 23.607 1.00 91.75 218 ALA A CA 1
ATOM 1681 C C . ALA A 1 218 ? -8.545 5.282 23.654 1.00 91.75 218 ALA A C 1
ATOM 1683 O O . ALA A 1 218 ? -8.398 4.527 24.613 1.00 91.75 218 ALA A O 1
ATOM 1684 N N . ILE A 1 219 ? -9.407 5.024 22.663 1.00 92.38 219 ILE A N 1
ATOM 1685 C CA . ILE A 1 219 ? -10.315 3.864 22.635 1.00 92.38 219 ILE A CA 1
ATOM 1686 C C . ILE A 1 219 ? -9.945 2.870 21.542 1.00 92.38 219 ILE A C 1
ATOM 1688 O O . ILE A 1 219 ? -10.127 1.670 21.735 1.00 92.38 219 ILE A O 1
ATOM 1692 N N . ILE A 1 220 ? -9.477 3.350 20.389 1.00 88.88 220 ILE A N 1
ATOM 1693 C CA . ILE A 1 220 ? -9.181 2.478 19.256 1.00 88.88 220 ILE A CA 1
ATOM 1694 C C . ILE A 1 220 ? -7.965 1.591 19.572 1.00 88.88 220 ILE A C 1
ATOM 1696 O O . ILE A 1 220 ? -6.833 2.067 19.603 1.00 88.88 220 ILE A O 1
ATOM 1700 N N . ASP A 1 221 ? -8.209 0.292 19.774 1.00 88.31 221 ASP A N 1
ATOM 1701 C CA . ASP A 1 221 ? -7.236 -0.765 19.526 1.00 88.31 221 ASP A CA 1
ATOM 1702 C C . ASP A 1 221 ? -6.994 -0.865 18.024 1.00 88.31 221 ASP A C 1
ATOM 1704 O O . ASP A 1 221 ? -7.859 -1.184 17.200 1.00 88.31 221 ASP A O 1
ATOM 1708 N N . ASP A 1 222 ? -5.767 -0.520 17.726 1.00 75.50 222 ASP A N 1
ATOM 1709 C CA . ASP A 1 222 ? -5.233 -0.224 16.432 1.00 75.50 222 ASP A CA 1
ATOM 1710 C C . ASP A 1 222 ? -4.925 -1.529 15.655 1.00 75.50 222 ASP A C 1
ATOM 1712 O O . ASP A 1 222 ? -5.116 -1.575 14.440 1.00 75.50 222 ASP A O 1
ATOM 1716 N N . GLU A 1 223 ? -4.556 -2.611 16.356 1.00 75.44 223 GLU A N 1
ATOM 1717 C CA . GLU A 1 223 ? -4.344 -3.955 15.795 1.00 75.44 223 GLU A CA 1
ATOM 1718 C C . GLU A 1 223 ? -5.682 -4.624 15.453 1.00 75.44 223 GLU A C 1
ATOM 1720 O O . GLU A 1 223 ? -5.853 -5.194 14.372 1.00 75.44 223 GLU A O 1
ATOM 1725 N N . LEU A 1 224 ? -6.663 -4.505 16.351 1.00 80.75 224 LEU A N 1
ATOM 1726 C CA . LEU A 1 224 ? -8.006 -5.039 16.143 1.00 80.75 224 LEU A CA 1
ATOM 1727 C C . LEU A 1 224 ? -8.691 -4.401 14.925 1.00 80.75 224 LEU A C 1
ATOM 1729 O O . LEU A 1 224 ? -9.332 -5.102 14.135 1.00 80.75 224 LEU A O 1
ATOM 1733 N N . GLN A 1 225 ? -8.544 -3.083 14.758 1.00 79.06 225 GLN A N 1
ATOM 1734 C CA . GLN A 1 225 ? -9.102 -2.359 13.617 1.00 79.06 225 GLN A CA 1
ATOM 1735 C C . GLN A 1 225 ? -8.498 -2.850 12.292 1.00 79.06 225 GLN A C 1
ATOM 1737 O O . GLN A 1 225 ? -9.231 -3.068 11.322 1.00 79.06 225 GLN A O 1
ATOM 1742 N N . ASP A 1 226 ? -7.180 -3.065 12.257 1.00 72.50 226 ASP A N 1
ATOM 1743 C CA . ASP A 1 226 ? -6.469 -3.547 11.070 1.00 72.50 226 ASP A CA 1
ATOM 1744 C C . ASP A 1 226 ? -6.902 -4.979 10.714 1.00 72.50 226 ASP A C 1
ATOM 1746 O O . ASP A 1 226 ? -7.283 -5.251 9.573 1.00 72.50 226 ASP A O 1
ATOM 1750 N N . GLN A 1 227 ? -6.973 -5.879 11.702 1.00 73.31 227 GLN A N 1
ATOM 1751 C CA . GLN A 1 227 ? -7.480 -7.243 11.510 1.00 73.31 227 GLN A CA 1
ATOM 1752 C C . GLN A 1 227 ? -8.918 -7.249 10.965 1.00 73.31 227 GLN A C 1
ATOM 1754 O O . GLN A 1 227 ? -9.227 -7.963 10.001 1.00 73.31 227 GLN A O 1
ATOM 1759 N N . ALA A 1 228 ? -9.805 -6.430 11.539 1.00 79.69 228 ALA A N 1
ATOM 1760 C CA . ALA A 1 228 ? -11.189 -6.316 11.092 1.00 79.69 228 ALA A CA 1
ATOM 1761 C C . ALA A 1 228 ? -11.295 -5.738 9.671 1.00 79.69 228 ALA A C 1
ATOM 1763 O O . ALA A 1 228 ? -12.130 -6.191 8.880 1.00 79.69 228 ALA A O 1
ATOM 1764 N N . ALA A 1 229 ? -10.450 -4.770 9.304 1.00 75.12 229 ALA A N 1
ATOM 1765 C CA . ALA A 1 229 ? -10.384 -4.234 7.945 1.00 75.12 229 ALA A CA 1
ATOM 1766 C C . ALA A 1 229 ? -9.993 -5.321 6.928 1.00 75.12 229 ALA A C 1
ATOM 1768 O O . ALA A 1 229 ? -10.691 -5.496 5.920 1.00 75.12 229 ALA A O 1
ATOM 1769 N N . SER A 1 230 ? -8.966 -6.118 7.233 1.00 70.31 230 SER A N 1
ATOM 1770 C CA . SER A 1 230 ? -8.512 -7.238 6.399 1.00 70.31 230 SER A CA 1
ATOM 1771 C C . SER A 1 230 ? -9.594 -8.302 6.232 1.00 70.31 230 SER A C 1
ATOM 1773 O O . SER A 1 230 ? -9.867 -8.744 5.114 1.00 70.31 230 SER A O 1
ATOM 1775 N N . ILE A 1 231 ? -10.304 -8.645 7.310 1.00 78.38 231 ILE A N 1
ATOM 1776 C CA . ILE A 1 231 ? -11.455 -9.557 7.268 1.00 78.38 231 ILE A CA 1
ATOM 1777 C C . ILE A 1 231 ? -12.569 -9.006 6.371 1.00 78.38 231 ILE A C 1
ATOM 1779 O O . ILE A 1 231 ? -13.085 -9.717 5.505 1.00 78.38 231 ILE A O 1
ATOM 1783 N N . ARG A 1 232 ? -12.942 -7.727 6.524 1.00 80.69 232 ARG A N 1
ATOM 1784 C CA . ARG A 1 232 ? -13.965 -7.088 5.676 1.00 80.69 232 ARG A CA 1
ATOM 1785 C C . ARG A 1 232 ? -13.537 -7.054 4.207 1.00 80.69 232 ARG A C 1
ATOM 1787 O O . ARG A 1 232 ? -14.388 -7.172 3.321 1.00 80.69 232 ARG A O 1
ATOM 1794 N N . ALA A 1 233 ? -12.252 -6.860 3.915 1.00 72.31 233 ALA A N 1
ATOM 1795 C CA . ALA A 1 233 ? -11.710 -6.939 2.559 1.00 72.31 233 ALA A CA 1
ATOM 1796 C C . ALA A 1 233 ? -11.823 -8.367 2.000 1.00 72.31 233 ALA A C 1
ATOM 1798 O O . ALA A 1 233 ? -12.386 -8.560 0.920 1.00 72.31 233 ALA A O 1
ATOM 1799 N N . LEU A 1 234 ? -11.408 -9.372 2.774 1.00 73.12 234 LEU A N 1
ATOM 1800 C CA . LEU A 1 234 ? -11.460 -10.778 2.381 1.00 73.12 234 LEU A CA 1
ATOM 1801 C C . LEU A 1 234 ? -12.900 -11.260 2.142 1.00 73.12 234 LEU A C 1
ATOM 1803 O O . LEU A 1 234 ? -13.174 -11.888 1.121 1.00 73.12 234 LEU A O 1
ATOM 1807 N N . ARG A 1 235 ? -13.854 -10.879 3.006 1.00 78.88 235 ARG A N 1
ATOM 1808 C CA . ARG A 1 235 ? -15.295 -11.140 2.812 1.00 78.88 235 ARG A CA 1
ATOM 1809 C C . ARG A 1 235 ? -15.798 -10.594 1.474 1.00 78.88 235 ARG A C 1
ATOM 1811 O O . ARG A 1 235 ? -16.536 -11.280 0.770 1.00 78.88 235 ARG A O 1
ATOM 1818 N N . ARG A 1 236 ? -15.376 -9.383 1.088 1.00 74.44 236 ARG A N 1
ATOM 1819 C CA . ARG A 1 236 ? -15.741 -8.767 -0.202 1.00 74.44 236 ARG A CA 1
ATOM 1820 C C . ARG A 1 236 ? -15.155 -9.528 -1.393 1.00 74.44 236 ARG A C 1
ATOM 1822 O O . ARG A 1 236 ? -15.839 -9.654 -2.407 1.00 74.44 236 ARG A O 1
ATOM 1829 N N . VAL A 1 237 ? -13.928 -10.040 -1.281 1.00 66.69 237 VAL A N 1
ATOM 1830 C CA . VAL A 1 237 ? -13.304 -10.882 -2.320 1.00 66.69 237 VAL A CA 1
ATOM 1831 C C . VAL A 1 237 ? -14.052 -12.204 -2.462 1.00 66.69 237 VAL A C 1
ATOM 1833 O O . VAL A 1 237 ? -14.447 -12.574 -3.567 1.00 66.69 237 VAL A O 1
ATOM 1836 N N . LEU A 1 238 ? -14.302 -12.884 -1.342 1.00 67.94 238 LEU A N 1
ATOM 1837 C CA . LEU A 1 238 ? -15.001 -14.167 -1.308 1.00 67.94 238 LEU A CA 1
ATOM 1838 C C . LEU A 1 238 ? -16.430 -14.061 -1.856 1.00 67.94 238 LEU A C 1
ATOM 1840 O O . LEU A 1 238 ? -16.838 -14.914 -2.639 1.00 67.94 238 LEU A O 1
ATOM 1844 N N . ALA A 1 239 ? -17.157 -12.987 -1.535 1.00 71.75 239 ALA A N 1
ATOM 1845 C CA . ALA A 1 239 ? -18.518 -12.752 -2.025 1.00 71.75 239 ALA A CA 1
ATOM 1846 C C . ALA A 1 239 ? -18.604 -12.487 -3.542 1.00 71.75 239 ALA A C 1
ATOM 1848 O O . ALA A 1 239 ? -19.656 -12.696 -4.141 1.00 71.75 239 ALA A O 1
ATOM 1849 N N . LYS A 1 240 ? -17.520 -12.018 -4.178 1.00 64.56 240 LYS A N 1
ATOM 1850 C CA . LYS A 1 240 ? -17.462 -11.775 -5.632 1.00 64.56 240 LYS A CA 1
ATOM 1851 C C . LYS A 1 240 ? -17.110 -13.025 -6.443 1.00 64.56 240 LYS A C 1
ATOM 1853 O O . LYS A 1 240 ? -17.127 -12.961 -7.673 1.00 64.56 240 LYS A O 1
ATOM 1858 N N . ARG A 1 241 ? -16.783 -14.153 -5.800 1.00 57.53 241 ARG A N 1
ATOM 1859 C CA . ARG A 1 241 ? -16.522 -15.403 -6.520 1.00 57.53 241 ARG A CA 1
ATOM 1860 C C . ARG A 1 241 ? -17.833 -15.923 -7.118 1.00 57.53 241 ARG A C 1
ATOM 1862 O O . ARG A 1 241 ? -18.802 -16.080 -6.376 1.00 57.53 241 ARG A O 1
ATOM 1869 N N . PRO A 1 242 ? -17.893 -16.219 -8.429 1.00 44.09 242 PRO A N 1
ATOM 1870 C CA . PRO A 1 242 ? -19.011 -16.983 -8.956 1.00 44.09 242 PRO A CA 1
ATOM 1871 C C . PRO A 1 242 ? -19.042 -18.328 -8.228 1.00 44.09 242 PRO A C 1
ATOM 1873 O O . PRO A 1 242 ? -18.016 -19.006 -8.129 1.00 44.09 242 PRO A O 1
ATOM 1876 N N . VAL A 1 243 ? -20.208 -18.685 -7.690 1.00 42.84 243 VAL A N 1
ATOM 1877 C CA . VAL A 1 243 ? -20.467 -20.044 -7.211 1.00 42.84 243 VAL A CA 1
ATOM 1878 C C . VAL A 1 243 ? -20.334 -20.944 -8.440 1.00 42.84 243 VAL A C 1
ATOM 1880 O O . VAL A 1 243 ? -21.149 -20.845 -9.358 1.00 42.84 243 VAL A O 1
ATOM 1883 N N . LEU A 1 244 ? -19.239 -21.703 -8.507 1.00 33.53 244 LEU A N 1
ATOM 1884 C CA . LEU A 1 244 ? -19.010 -22.717 -9.538 1.00 33.53 244 LEU A CA 1
ATOM 1885 C C . LEU A 1 244 ? -19.909 -23.930 -9.303 1.00 33.53 244 LEU A C 1
ATOM 1887 O O . LEU A 1 244 ? -20.070 -24.313 -8.122 1.00 33.53 244 LEU A O 1
#

Radius of gyration: 20.56 Å; Cα contacts (8 Å, |Δi|>4): 420; chains: 1; bounding box: 40×58×52 Å

Secondary structure (DSSP, 8-state):
-------TT--EEEE-TTTSHHHHHHHHHHHHTT-STTPBP-EE-TTSEEEE--GGGTTS-HHHHHHHHTT-STT--TT----S--B---TTT-TT----TTEEEE---SSTT-B-S-EEEESS--GGGTTTSEEEEEEEE-HHHHHH--TT-B-------------TTHHHHHHHHHHHHHHHHHHHHHHHHHHHHHHTSPPPHHHHHHHHHHHHHTT--HHHHHHHHHHHHHHHHHHTS---

InterPro domains:
  IPR002130 Cyclophilin-type peptidyl-prolyl cis-trans isomerase domain [PF00160] (16-152)
  IPR002130 Cyclophilin-type peptidyl-prolyl cis-trans isomerase domain [PR00153] (15-30)
  IPR002130 Cyclophilin-type peptidyl-prolyl cis-trans isomerase domain [PR00153] (41-53)
  IPR002130 Cyclophilin-type peptidyl-prolyl cis-trans isomerase domain [PR00153] (102-117)
  IPR002130 Cyclophilin-type peptidyl-prolyl cis-trans isomerase domain [PR00153] (131-146)
  IPR002130 Cyclophilin-type peptidyl-prolyl cis-trans isomerase domain [PS50072] (1-149)
  IPR029000 Cyclophilin-like domain superfamily [G3DSA:2.40.100.10] (13-163)
  IPR029000 Cyclophilin-like domain superfamily [SSF50891] (16-158)
  IPR044666 Cyclophilin-type peptidyl-prolyl cis-trans isomerase, cyclophilin A-like [PTHR45625] (16-151)

Foldseek 3Di:
DDDDDDDLLDWDKDFPCVQQVLVLLQQLLCQLVQVQAFWAFQDDDQQFKTKTQFSLRNVPALVRSVCVSVVNDPPRHTPPDAPPDWAAARLVRRPPLWQAQQFKWFDAPPDGRRTHGMIMGTRGGDRVCSVPIGGGIGTPPSSVSSSVGDRRDGDNHDDDPDLDDDPPCLVVLLVVQVVLVVVLVVQLVVQLVVVCVVVVHHDDPVVSVVSSVVSNVVRDPNVSNSSNSSSVSSVSNVVPDPPD

Organism: NCBI:txid2070688

Nearest PDB structures (foldseek):
  6lkb-assembly1_B  TM=8.541E-01  e=1.287E-07  Arabidopsis thaliana
  7n9x-assembly1_GGG  TM=7.791E-01  e=4.282E-07  Homo sapiens
  5kuo-assembly1_A  TM=7.507E-01  e=3.559E-06  Homo sapiens
  4yui-assembly1_A  TM=7.488E-01  e=8.399E-06  Homo sapiens
  5ex1-assembly2_B  TM=7.060E-01  e=1.767E-05  Hirschia baltica ATCC 49814

pLDDT: mean 84.32, std 13.92, range [33.53, 97.38]